Protein AF-A0A4R1GEE3-F1 (afdb_monomer_lite)

Sequence (247 aa):
MSRLLDFLAVLFSVIIAFSIGVIVAFYRPTTGITNAKHVVTEKNTDTKVPETTDSEENTIDVPENAPQEDKIDEEEKINETILSSFKRIKEGIAYYPALILKVRGVSSGTEIHLITFSTMEWPFIRTYISDDLVLEEPEKVFLCENGIVDVVYTVKGVWPPEIHREKLKGKGVLVVPDEKGNLNFKDFKGICSDNGFVFTRSGDLAGICFGSKFIGAEELYRTTPSNCQTVYPKEEGNDANLQGENR

Secondary structure (DSSP, 8-state):
-HHHHHHHHHHHHHHHHHHHHHHHHH-----------------------------------------SHHHHHHHHHHHHHHHHH-EEEEETTEEEEEEEEEEEEETTEEEEEEEES----GGGEEEESSSS-EEES-SEEEEETTS-EEEEEEE-SSPPPPPPB----S-EEEEEE-TT-PEEEEEE-SS-SSSEEEE-TTS-EEEEEETTEEEEHHHHHHHTTTTEEEEES--TTSSS-------

Radius of gyration: 29.35 Å; chains: 1; bounding box: 89×61×103 Å

Organism: NCBI:txid936138

Structure (mmCIF, N/CA/C/O backbone):
data_AF-A0A4R1GEE3-F1
#
_entry.id   AF-A0A4R1GEE3-F1
#
loop_
_atom_site.group_PDB
_atom_site.id
_atom_site.type_symbol
_atom_site.label_atom_id
_atom_site.label_alt_id
_atom_site.label_comp_id
_atom_site.label_asym_id
_atom_site.label_entity_id
_atom_site.label_seq_id
_atom_site.pdbx_PDB_ins_code
_atom_site.Cartn_x
_atom_site.Cartn_y
_atom_site.Cartn_z
_atom_site.occupancy
_atom_site.B_iso_or_equiv
_atom_site.auth_seq_id
_atom_site.auth_comp_id
_atom_site.auth_asym_id
_atom_site.auth_atom_id
_atom_site.pdbx_PDB_model_num
ATOM 1 N N . MET A 1 1 ? 57.298 18.016 -1.298 1.00 58.69 1 MET A N 1
ATOM 2 C CA . MET A 1 1 ? 56.023 17.280 -1.143 1.00 58.69 1 MET A CA 1
ATOM 3 C C . MET A 1 1 ? 55.289 17.558 0.178 1.00 58.69 1 MET A C 1
ATOM 5 O O . MET A 1 1 ? 54.119 17.229 0.230 1.00 58.69 1 MET A O 1
ATOM 9 N N . SER A 1 2 ? 55.887 18.196 1.203 1.00 69.81 2 SER A N 1
ATOM 10 C CA . SER A 1 2 ? 55.187 18.488 2.477 1.00 69.81 2 SER A CA 1
ATOM 11 C C . SER A 1 2 ? 54.261 19.712 2.430 1.00 69.81 2 SER A C 1
ATOM 13 O O . SER A 1 2 ? 53.118 19.631 2.852 1.00 69.81 2 SER A O 1
ATOM 15 N N . ARG A 1 3 ? 54.696 20.822 1.815 1.00 71.56 3 ARG A N 1
ATOM 16 C CA . ARG A 1 3 ? 53.947 22.097 1.848 1.00 71.56 3 ARG A CA 1
ATOM 17 C C . ARG A 1 3 ? 52.558 22.069 1.204 1.00 71.56 3 ARG A C 1
ATOM 19 O O . ARG A 1 3 ? 51.683 22.813 1.626 1.00 71.56 3 ARG A O 1
ATOM 26 N N . LEU A 1 4 ? 52.359 21.233 0.184 1.00 80.19 4 LEU A N 1
ATOM 27 C CA . LEU A 1 4 ? 51.049 21.069 -0.456 1.00 80.19 4 LEU A CA 1
ATOM 28 C C . LEU A 1 4 ? 50.077 20.328 0.473 1.00 80.19 4 LEU A C 1
ATOM 30 O O . LEU A 1 4 ? 48.896 20.650 0.530 1.00 80.19 4 LEU A O 1
ATOM 34 N N . LEU A 1 5 ? 50.598 19.351 1.215 1.00 77.62 5 LEU A N 1
ATOM 35 C CA . LEU A 1 5 ? 49.836 18.516 2.133 1.00 77.62 5 LEU A CA 1
ATOM 36 C C . LEU A 1 5 ? 49.441 19.310 3.385 1.00 77.62 5 LEU A C 1
ATOM 38 O O . LEU A 1 5 ? 48.290 19.244 3.804 1.00 77.62 5 LEU A O 1
ATOM 42 N N . ASP A 1 6 ? 50.347 20.153 3.887 1.00 78.31 6 ASP A N 1
ATOM 43 C CA . ASP A 1 6 ? 50.066 21.087 4.983 1.00 78.31 6 ASP A CA 1
ATOM 44 C C . ASP A 1 6 ? 49.005 22.126 4.583 1.00 78.31 6 ASP A C 1
ATOM 46 O O . ASP A 1 6 ? 48.079 22.405 5.342 1.00 78.31 6 ASP A O 1
ATOM 50 N N . PHE A 1 7 ? 49.088 22.663 3.360 1.00 84.94 7 PHE A N 1
ATOM 51 C CA . PHE A 1 7 ? 48.099 23.614 2.847 1.00 84.94 7 PHE A CA 1
ATOM 52 C C . PHE A 1 7 ? 46.711 22.979 2.691 1.00 84.94 7 PHE A C 1
ATOM 54 O O . PHE A 1 7 ? 45.711 23.568 3.101 1.00 84.94 7 PHE A O 1
ATOM 61 N N . LEU A 1 8 ? 46.643 21.758 2.149 1.00 83.56 8 LEU A N 1
ATOM 62 C CA . LEU A 1 8 ? 45.391 21.012 2.024 1.00 83.56 8 LEU A CA 1
ATOM 63 C C . LEU A 1 8 ? 44.797 20.676 3.397 1.00 83.56 8 LEU A C 1
ATOM 65 O O . LEU A 1 8 ? 43.598 20.853 3.590 1.00 83.56 8 LEU A O 1
ATOM 69 N N . ALA A 1 9 ? 45.616 20.262 4.367 1.00 83.50 9 ALA A N 1
ATOM 70 C CA . ALA A 1 9 ? 45.155 19.963 5.722 1.00 83.50 9 ALA A CA 1
ATOM 71 C C . ALA A 1 9 ? 44.529 21.189 6.408 1.00 83.50 9 ALA A C 1
ATOM 73 O O . ALA A 1 9 ? 43.474 21.079 7.034 1.00 83.50 9 ALA A O 1
ATOM 74 N N . VAL A 1 10 ? 45.131 22.372 6.241 1.00 86.62 10 VAL A N 1
ATOM 75 C CA . VAL A 1 10 ? 44.571 23.629 6.760 1.00 86.62 10 VAL A CA 1
ATOM 76 C C . VAL A 1 10 ? 43.264 23.979 6.047 1.00 86.62 10 VAL A C 1
ATOM 78 O O . VAL A 1 10 ? 42.286 24.320 6.710 1.00 86.62 10 VAL A O 1
ATOM 81 N N . LEU A 1 11 ? 43.210 23.839 4.719 1.00 85.88 11 LEU A N 1
ATOM 82 C CA . LEU A 1 11 ? 42.007 24.128 3.937 1.00 85.88 11 LEU A CA 1
ATOM 83 C C . LEU A 1 11 ? 40.828 23.235 4.362 1.00 85.88 11 LEU A C 1
ATOM 85 O O . LEU A 1 11 ? 39.739 23.738 4.635 1.00 85.88 11 LEU A O 1
ATOM 89 N N . PHE A 1 12 ? 41.050 21.922 4.482 1.00 85.12 12 PHE A N 1
ATOM 90 C CA . PHE A 1 12 ? 40.014 20.981 4.913 1.00 85.12 12 PHE A CA 1
ATOM 91 C C . PHE A 1 12 ? 39.577 21.224 6.360 1.00 85.12 12 PH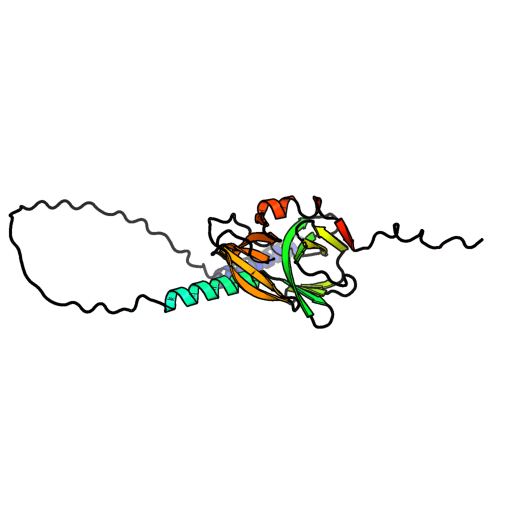E A C 1
ATOM 93 O O . PHE A 1 12 ? 38.383 21.162 6.641 1.00 85.12 12 PHE A O 1
ATOM 100 N N . SER A 1 13 ? 40.500 21.572 7.261 1.00 83.12 13 SER A N 1
ATOM 101 C CA . SER A 1 13 ? 40.168 21.913 8.651 1.00 83.12 13 SER A CA 1
ATOM 102 C C . SER A 1 13 ? 39.224 23.120 8.741 1.00 83.12 13 SER A C 1
ATOM 104 O O . SER A 1 13 ? 38.212 23.071 9.442 1.00 83.12 13 SER A O 1
ATOM 106 N N . VAL A 1 14 ? 39.489 24.175 7.962 1.00 87.06 14 VAL A N 1
ATOM 107 C CA . VAL A 1 14 ? 38.635 25.373 7.913 1.00 87.06 14 VAL A CA 1
ATOM 108 C C . VAL A 1 14 ? 37.256 25.051 7.334 1.00 87.06 14 VAL A C 1
ATOM 110 O O . VAL A 1 14 ? 36.246 25.483 7.889 1.00 87.06 14 VAL A O 1
ATOM 113 N N . ILE A 1 15 ? 37.193 24.256 6.261 1.00 86.31 15 ILE A N 1
ATOM 114 C CA . ILE A 1 15 ? 35.924 23.845 5.640 1.00 86.31 15 ILE A CA 1
ATOM 115 C C . ILE A 1 15 ? 35.083 23.018 6.619 1.00 86.31 15 ILE A C 1
ATOM 117 O O . ILE A 1 15 ? 33.882 23.258 6.747 1.00 86.31 15 ILE A O 1
ATOM 121 N N . ILE A 1 16 ? 35.697 22.079 7.344 1.00 85.00 16 ILE A N 1
ATOM 122 C CA . ILE A 1 16 ? 35.004 21.241 8.331 1.00 85.00 16 ILE A CA 1
ATOM 123 C C . ILE A 1 16 ? 34.480 22.098 9.489 1.00 85.00 16 ILE A C 1
ATOM 125 O O . ILE A 1 16 ? 33.307 21.983 9.843 1.00 85.00 16 ILE A O 1
ATOM 129 N N . ALA A 1 17 ? 35.300 22.999 10.039 1.00 83.75 17 ALA A N 1
ATOM 130 C CA . ALA A 1 17 ? 34.886 23.886 11.126 1.00 83.75 17 ALA A CA 1
ATOM 131 C C . ALA A 1 17 ? 33.724 24.805 10.712 1.00 83.75 17 ALA A C 1
ATOM 133 O O . ALA A 1 17 ? 32.760 24.964 11.462 1.00 83.75 17 ALA A O 1
ATOM 134 N N . PHE A 1 18 ? 33.776 25.357 9.496 1.00 83.38 18 PHE A N 1
ATOM 135 C CA . PHE A 1 18 ? 32.700 26.184 8.955 1.00 83.38 18 PHE A CA 1
ATOM 136 C C . PHE A 1 18 ? 31.416 25.373 8.735 1.00 83.38 18 PHE A C 1
ATOM 138 O O . PHE A 1 18 ? 30.334 25.818 9.110 1.00 83.38 18 PHE A O 1
ATOM 145 N N . SER A 1 19 ? 31.534 24.152 8.209 1.00 81.94 19 SER A N 1
ATOM 146 C CA . SER A 1 19 ? 30.393 23.258 7.973 1.00 81.94 19 SER A CA 1
ATOM 147 C C . SER A 1 19 ? 29.698 22.862 9.279 1.00 81.94 19 SER A C 1
ATOM 149 O O . SER A 1 19 ? 28.474 22.925 9.361 1.00 81.94 19 SER A O 1
ATOM 151 N N . ILE A 1 20 ? 30.460 22.525 10.327 1.00 82.31 20 ILE A N 1
ATOM 152 C CA . ILE A 1 20 ? 29.909 22.237 11.661 1.00 82.31 20 ILE A CA 1
ATOM 153 C C . ILE A 1 20 ? 29.237 23.485 12.243 1.00 82.31 20 ILE A C 1
ATOM 155 O O . ILE A 1 20 ? 28.144 23.381 12.792 1.00 82.31 20 ILE A O 1
ATOM 159 N N . GLY A 1 21 ? 29.843 24.667 12.087 1.00 77.69 21 GLY A N 1
ATOM 160 C CA . GLY A 1 21 ? 29.256 25.932 12.534 1.00 77.69 21 GLY A CA 1
ATOM 161 C C . GLY A 1 21 ? 27.908 26.231 11.873 1.00 77.69 21 GLY A C 1
ATOM 162 O O . GLY A 1 21 ? 26.964 26.611 12.562 1.00 77.69 21 GLY A O 1
ATOM 163 N N . VAL A 1 22 ? 27.787 25.993 10.562 1.00 80.25 22 VAL A N 1
ATOM 164 C CA . VAL A 1 22 ? 26.516 26.114 9.830 1.00 80.25 22 VAL A CA 1
ATOM 165 C C . VAL A 1 22 ? 25.506 25.086 10.338 1.00 80.25 22 VAL A C 1
ATOM 167 O O . VAL A 1 22 ? 24.383 25.459 10.663 1.00 80.25 22 VAL A O 1
ATOM 170 N N . ILE A 1 23 ? 25.894 23.816 10.487 1.00 79.69 23 ILE A N 1
ATOM 171 C CA . ILE A 1 23 ? 24.991 22.782 11.011 1.00 79.69 23 ILE A CA 1
ATOM 172 C C . ILE A 1 23 ? 24.476 23.186 12.392 1.00 79.69 23 ILE A C 1
ATOM 174 O O . ILE A 1 23 ? 23.271 23.201 12.577 1.00 79.69 23 ILE A O 1
ATOM 178 N N . VAL A 1 24 ? 25.340 23.592 13.326 1.00 76.56 24 VAL A N 1
ATOM 179 C CA . VAL A 1 24 ? 24.938 24.009 14.682 1.00 76.56 24 VAL A CA 1
ATOM 180 C C . VAL A 1 24 ? 24.059 25.264 14.665 1.00 76.56 24 VAL A C 1
ATOM 182 O O . VAL A 1 24 ? 23.086 25.322 15.409 1.00 76.56 24 VAL A O 1
ATOM 185 N N . ALA A 1 25 ? 24.349 26.249 13.810 1.00 73.06 25 ALA A N 1
ATOM 186 C CA . ALA A 1 25 ? 23.554 27.475 13.712 1.00 73.06 25 ALA A CA 1
ATOM 187 C C . ALA A 1 25 ? 22.139 27.233 13.155 1.00 73.06 25 ALA A C 1
ATOM 189 O O . ALA A 1 25 ? 21.198 27.926 13.543 1.00 73.06 25 ALA A O 1
ATOM 190 N N . PHE A 1 26 ? 21.979 26.250 12.265 1.00 65.94 26 PHE A N 1
ATOM 191 C CA . PHE A 1 26 ? 20.685 25.870 11.690 1.00 65.94 26 PHE A CA 1
ATOM 192 C C . PHE A 1 26 ? 20.048 24.649 12.369 1.00 65.94 26 PHE A C 1
ATOM 194 O O . PHE A 1 26 ? 18.906 24.303 12.061 1.00 65.94 26 PHE A O 1
ATOM 201 N N . TYR A 1 27 ? 20.732 24.028 13.334 1.00 67.56 27 TYR A N 1
ATOM 202 C CA . TYR A 1 27 ? 20.173 22.968 14.160 1.00 67.56 27 TYR A CA 1
ATOM 203 C C . TYR A 1 27 ? 19.223 23.595 15.177 1.00 67.56 27 TYR A C 1
ATOM 205 O O . TYR A 1 27 ? 19.625 24.034 16.253 1.00 67.56 27 TYR A O 1
ATOM 213 N N . ARG A 1 28 ? 17.934 23.654 14.840 1.00 53.78 28 ARG A N 1
ATOM 214 C CA . ARG A 1 28 ? 16.891 23.908 15.835 1.00 53.78 28 ARG A CA 1
ATOM 215 C C . ARG A 1 28 ? 16.726 22.635 16.665 1.00 53.78 28 ARG A C 1
ATOM 217 O O . ARG A 1 28 ? 16.270 21.636 16.110 1.00 53.78 28 ARG A O 1
ATOM 224 N N . PRO A 1 29 ? 17.064 22.624 17.967 1.00 49.62 29 PRO A N 1
ATOM 225 C CA . PRO A 1 29 ? 16.682 21.510 18.809 1.00 49.62 29 PRO A CA 1
ATOM 226 C C . PRO A 1 29 ? 15.160 21.544 18.929 1.00 49.62 29 PRO A C 1
ATOM 228 O O . PRO A 1 29 ? 14.590 22.480 19.489 1.00 49.62 29 PRO A O 1
ATOM 231 N N . THR A 1 30 ? 14.491 20.536 18.377 1.00 43.97 30 THR A N 1
ATOM 232 C CA . THR A 1 30 ? 13.099 20.247 18.709 1.00 43.97 30 THR A CA 1
ATOM 233 C C . THR A 1 30 ? 13.056 20.040 20.218 1.00 43.97 30 THR A C 1
ATOM 235 O O . THR A 1 30 ? 13.590 19.059 20.733 1.00 43.97 30 THR A O 1
ATOM 238 N N . THR A 1 31 ? 12.518 21.015 20.946 1.00 45.53 31 THR A N 1
ATOM 239 C CA . THR A 1 31 ? 12.294 20.941 22.387 1.00 45.53 31 THR A CA 1
ATOM 240 C C . THR A 1 31 ? 11.380 19.757 22.667 1.00 45.53 31 THR A C 1
ATOM 242 O O . THR A 1 31 ? 10.162 19.846 22.526 1.00 45.53 31 THR A O 1
ATOM 245 N N . GLY A 1 32 ? 11.989 18.626 23.015 1.00 38.41 32 GLY A N 1
ATOM 246 C CA . GLY A 1 32 ? 11.299 17.475 23.560 1.00 38.41 32 GLY A CA 1
ATOM 247 C C . GLY A 1 32 ? 10.697 17.856 24.905 1.00 38.41 32 GLY A C 1
ATOM 248 O O . GLY A 1 32 ? 11.389 18.346 25.795 1.00 38.41 32 GLY A O 1
ATOM 249 N N . ILE A 1 33 ? 9.393 17.633 25.010 1.00 37.69 33 ILE A N 1
ATOM 250 C CA . ILE A 1 33 ? 8.594 17.685 26.227 1.00 37.69 33 ILE A CA 1
ATOM 251 C C . ILE A 1 33 ? 9.298 16.842 27.298 1.00 37.69 33 ILE A C 1
ATOM 253 O O . ILE A 1 33 ? 9.337 15.613 27.224 1.00 37.69 33 ILE A O 1
ATOM 257 N N . THR A 1 34 ? 9.887 17.497 28.294 1.00 38.09 34 THR A N 1
ATOM 258 C CA . THR A 1 34 ? 10.362 16.841 29.507 1.00 38.09 34 THR A CA 1
ATOM 259 C C . THR A 1 34 ? 9.168 16.631 30.431 1.00 38.09 34 THR A C 1
ATOM 261 O O . THR A 1 34 ? 8.613 17.572 30.993 1.00 38.09 34 THR A O 1
ATOM 264 N N . ASN A 1 35 ? 8.767 15.369 30.599 1.00 36.78 35 ASN A N 1
ATOM 265 C CA . ASN A 1 35 ? 7.873 14.948 31.673 1.00 36.78 35 ASN A CA 1
ATOM 266 C C . ASN A 1 35 ? 8.533 15.264 33.024 1.00 36.78 35 ASN A C 1
ATOM 268 O O . ASN A 1 35 ? 9.342 14.487 33.536 1.00 36.78 35 ASN A O 1
ATOM 272 N N . ALA A 1 36 ? 8.198 16.417 33.602 1.00 34.50 36 ALA A N 1
ATOM 273 C CA . ALA A 1 36 ? 8.557 16.758 34.966 1.00 34.50 36 ALA A CA 1
ATOM 274 C C . ALA A 1 36 ? 7.698 15.931 35.931 1.00 34.50 36 ALA A C 1
ATOM 276 O O . ALA A 1 36 ? 6.548 16.241 36.233 1.00 34.50 36 ALA A O 1
ATOM 277 N N . LYS A 1 37 ? 8.296 14.850 36.424 1.00 39.28 37 LYS A N 1
ATOM 278 C CA . LYS A 1 37 ? 7.856 14.106 37.598 1.00 39.28 37 LYS A CA 1
ATOM 279 C C . LYS A 1 37 ? 8.095 14.982 38.840 1.00 39.28 37 LYS A C 1
ATOM 281 O O . LYS A 1 37 ? 9.206 15.020 39.353 1.00 39.28 37 LYS A O 1
ATOM 286 N N . HIS A 1 38 ? 7.061 15.666 39.323 1.00 32.53 38 HIS A N 1
ATOM 287 C CA . HIS A 1 38 ? 6.996 16.229 40.680 1.00 32.53 38 HIS A CA 1
ATOM 288 C C . HIS A 1 38 ? 5.783 15.592 41.371 1.00 32.53 38 HIS A C 1
ATOM 290 O O . HIS A 1 38 ? 4.645 15.853 41.010 1.00 32.53 38 HIS A O 1
ATOM 296 N N . VAL A 1 39 ? 5.983 14.513 42.134 1.00 32.34 39 VAL A N 1
ATOM 297 C CA . VAL A 1 39 ? 6.146 14.540 43.602 1.00 32.34 39 VAL A CA 1
ATOM 298 C C . VAL A 1 39 ? 4.994 15.307 44.256 1.00 32.34 39 VAL A C 1
ATOM 300 O O . VAL A 1 39 ? 5.104 16.494 44.545 1.00 32.34 39 VAL A O 1
ATOM 303 N N . VAL A 1 40 ? 3.886 14.598 44.487 1.00 31.25 40 VAL A N 1
ATOM 304 C CA . VAL A 1 40 ? 2.835 15.035 45.410 1.00 31.25 40 VAL A CA 1
ATOM 305 C C . VAL A 1 40 ? 3.400 14.887 46.818 1.00 31.25 40 VAL A C 1
ATOM 307 O O . VAL A 1 40 ? 3.605 13.782 47.313 1.00 31.25 40 VAL A O 1
ATOM 310 N N . THR A 1 41 ? 3.727 16.021 47.425 1.00 29.28 41 THR A N 1
ATOM 311 C CA . THR A 1 41 ? 4.075 16.135 48.838 1.00 29.28 41 THR A CA 1
ATOM 312 C C . THR A 1 41 ? 2.826 15.876 49.680 1.00 29.28 41 THR A C 1
ATOM 314 O O . THR A 1 41 ? 1.861 16.635 49.600 1.00 29.28 41 THR A O 1
ATOM 317 N N . GLU A 1 42 ? 2.861 14.830 50.508 1.00 35.44 42 GLU A N 1
ATOM 318 C CA . GLU A 1 42 ? 1.985 14.700 51.673 1.00 35.44 42 GLU A CA 1
ATOM 319 C C . GLU A 1 42 ? 2.109 15.958 52.540 1.00 35.44 42 GLU A C 1
ATOM 321 O O . GLU A 1 42 ? 3.186 16.286 53.044 1.00 35.44 42 GLU A O 1
ATOM 326 N N . LYS A 1 43 ? 0.993 16.655 52.753 1.00 29.66 43 LYS A N 1
ATOM 327 C CA . LYS A 1 43 ? 0.833 17.538 53.905 1.00 29.66 43 LYS A CA 1
ATOM 328 C C . LYS A 1 43 ? -0.307 17.016 54.761 1.00 29.66 43 LYS A C 1
ATOM 330 O O . LYS A 1 43 ? -1.476 17.243 54.472 1.00 29.66 43 LYS A O 1
ATOM 335 N N . ASN A 1 44 ? 0.093 16.353 55.842 1.00 31.14 44 ASN A N 1
ATOM 336 C CA . ASN A 1 44 ? -0.673 16.274 57.074 1.00 31.14 44 ASN A CA 1
ATOM 337 C C . ASN A 1 44 ? -1.096 17.679 57.508 1.00 31.14 44 ASN A C 1
ATOM 339 O O . ASN A 1 44 ? -0.256 18.567 57.673 1.00 31.14 44 ASN A O 1
ATOM 343 N N . THR A 1 45 ? -2.382 17.859 57.776 1.00 32.12 45 THR A N 1
ATOM 344 C CA . THR A 1 45 ? -2.848 18.799 58.795 1.00 32.12 45 THR A CA 1
ATOM 345 C C . THR A 1 45 ? -4.121 18.220 59.406 1.00 32.12 45 THR A C 1
ATOM 347 O O . THR A 1 45 ? -5.177 18.225 58.784 1.00 32.12 45 THR A O 1
ATOM 350 N N . ASP A 1 46 ? -3.990 17.688 60.621 1.00 30.58 46 ASP A N 1
ATOM 351 C CA . ASP A 1 46 ? -5.106 17.441 61.532 1.00 30.58 46 ASP A CA 1
ATOM 352 C C . ASP A 1 46 ? -5.802 18.762 61.866 1.00 30.58 46 ASP A C 1
ATOM 354 O O . ASP A 1 46 ? -5.113 19.718 62.220 1.00 30.58 46 ASP A O 1
ATOM 358 N N . THR A 1 47 ? -7.142 18.800 61.848 1.00 29.53 47 THR A N 1
ATOM 359 C CA . THR A 1 47 ? -7.985 19.506 62.841 1.00 29.53 47 THR A CA 1
ATOM 360 C C . THR A 1 47 ? -9.463 19.082 62.704 1.00 29.53 47 THR A C 1
ATOM 362 O O . THR A 1 47 ? -10.144 19.468 61.765 1.00 29.53 47 THR A O 1
ATOM 365 N N . LYS A 1 48 ? -9.924 18.304 63.698 1.00 29.81 48 LYS A N 1
ATOM 366 C CA . LYS A 1 48 ? -11.219 18.332 64.429 1.00 29.81 48 LYS A CA 1
ATOM 367 C C . LYS A 1 48 ? -12.576 18.499 63.689 1.00 29.81 48 LYS A C 1
ATOM 369 O O . LYS A 1 48 ? -12.890 19.545 63.140 1.00 29.81 48 LYS A O 1
ATOM 374 N N . VAL A 1 49 ? -13.428 17.484 63.892 1.00 33.56 49 VAL A N 1
ATOM 375 C CA . VAL A 1 49 ? -14.902 17.381 63.692 1.00 33.56 49 VAL A CA 1
ATOM 376 C C . VAL A 1 49 ? -15.655 18.316 64.683 1.00 33.56 49 VAL A C 1
ATOM 378 O O . VAL A 1 49 ? -15.095 18.568 65.758 1.00 33.56 49 VAL A O 1
ATOM 381 N N . PRO A 1 50 ? -16.862 18.864 64.375 1.00 36.38 50 PRO A N 1
ATOM 382 C CA . PRO A 1 50 ? -18.139 18.156 64.616 1.00 36.38 50 PRO A CA 1
ATOM 383 C C . PRO A 1 50 ? -19.273 18.373 63.572 1.00 36.38 50 PRO A C 1
ATOM 385 O O . PRO A 1 50 ? -19.560 19.487 63.159 1.00 36.38 50 PRO A O 1
ATOM 388 N N . GLU A 1 51 ? -19.907 17.261 63.188 1.00 29.58 51 GLU A N 1
ATOM 389 C CA . GLU A 1 51 ? -21.359 16.967 63.145 1.00 29.58 51 GLU A CA 1
ATOM 390 C C . GLU A 1 51 ? -22.451 18.030 62.791 1.00 29.58 51 GLU A C 1
ATOM 392 O O . GLU A 1 51 ? -22.671 18.998 63.514 1.00 29.58 51 GLU A O 1
ATOM 397 N N . THR A 1 52 ? -23.316 17.614 61.838 1.00 27.14 52 THR A N 1
ATOM 398 C CA . THR A 1 52 ? -24.809 17.715 61.751 1.00 27.14 52 THR A CA 1
ATOM 399 C C . THR A 1 52 ? -25.540 18.785 60.900 1.00 27.14 52 THR A C 1
ATOM 401 O O . THR A 1 52 ? -25.492 19.977 61.185 1.00 27.14 52 THR A O 1
ATOM 404 N N . THR A 1 53 ? -26.450 18.254 60.056 1.00 26.73 53 THR A N 1
ATOM 405 C CA . THR A 1 53 ? -27.842 18.679 59.714 1.00 26.73 53 THR A CA 1
ATOM 406 C C . THR A 1 53 ? -28.143 19.341 58.358 1.00 26.73 53 THR A C 1
ATOM 408 O O . THR A 1 53 ? -27.383 20.144 57.834 1.00 26.73 53 THR A O 1
ATOM 411 N N . ASP A 1 54 ? -29.303 18.916 57.846 1.00 30.22 54 ASP A N 1
ATOM 412 C CA . ASP A 1 54 ? -29.964 19.048 56.546 1.00 30.22 54 ASP A CA 1
ATOM 413 C C . ASP A 1 54 ? -30.299 20.453 56.006 1.00 30.22 54 ASP A C 1
ATOM 415 O O . ASP A 1 54 ? -30.461 21.412 56.753 1.00 30.22 54 ASP A O 1
ATOM 419 N N . SER A 1 55 ? -30.641 20.427 54.706 1.00 30.48 55 SER A N 1
ATOM 420 C CA . SER A 1 55 ? -31.515 21.334 53.934 1.00 30.48 55 SER A CA 1
ATOM 421 C C . SER A 1 55 ? -30.917 22.657 53.450 1.00 30.48 55 SER A C 1
ATOM 423 O O . SER A 1 55 ? -30.715 23.569 54.237 1.00 30.48 55 SER A O 1
ATOM 425 N N . GLU A 1 56 ? -30.752 22.803 52.129 1.00 31.09 56 GLU A N 1
ATOM 426 C CA . GLU A 1 56 ? -31.575 23.739 51.342 1.00 31.09 56 GLU A CA 1
ATOM 427 C C . GLU A 1 56 ? -31.318 23.650 49.826 1.00 31.09 56 GLU A C 1
ATOM 429 O O . GLU A 1 56 ? -30.226 23.385 49.328 1.00 31.09 56 GLU A O 1
ATOM 434 N N . GLU A 1 57 ? -32.422 23.850 49.126 1.00 32.56 57 GLU A N 1
ATOM 435 C CA . GLU A 1 57 ? -32.701 23.910 47.700 1.00 32.56 57 GLU A CA 1
ATOM 436 C C . GLU A 1 57 ? -32.186 25.222 47.074 1.00 32.56 57 GLU A C 1
ATOM 438 O O . GLU A 1 57 ? -32.492 26.294 47.592 1.00 32.56 57 GLU A O 1
ATOM 443 N N . ASN A 1 58 ? -31.435 25.159 45.961 1.00 27.59 58 ASN A N 1
ATOM 444 C CA . ASN A 1 58 ? -31.705 25.913 44.717 1.00 27.59 58 ASN A CA 1
ATOM 445 C C . ASN A 1 58 ? -30.549 25.874 43.691 1.00 27.59 58 ASN A C 1
ATOM 447 O O . ASN A 1 58 ? -29.416 26.253 43.967 1.00 27.59 58 ASN A O 1
ATOM 451 N N . THR A 1 59 ? -30.933 25.460 42.480 1.00 33.50 59 THR A N 1
ATOM 452 C CA . THR A 1 59 ? -30.519 25.941 41.147 1.00 33.50 59 THR A CA 1
ATOM 453 C C . THR A 1 59 ? -29.029 26.085 40.818 1.00 33.50 59 THR A C 1
ATOM 455 O O . THR A 1 59 ? -28.391 27.079 41.151 1.00 33.50 59 THR A O 1
ATOM 458 N N . ILE A 1 60 ? -28.524 25.172 39.981 1.00 31.72 60 ILE A N 1
ATOM 459 C CA . ILE A 1 60 ? -27.452 25.478 39.024 1.00 31.72 60 ILE A CA 1
ATOM 460 C C . ILE A 1 60 ? -27.879 24.922 37.664 1.00 31.72 60 ILE A C 1
ATOM 462 O O . ILE A 1 60 ? -27.960 23.707 37.477 1.00 31.72 60 ILE A O 1
ATOM 466 N N . ASP A 1 61 ? -28.180 25.836 36.742 1.00 36.81 61 ASP A N 1
ATOM 467 C CA . ASP A 1 61 ? -28.282 25.576 35.310 1.00 36.81 61 ASP A CA 1
ATOM 468 C C . ASP A 1 61 ? -27.030 24.829 34.841 1.00 36.81 61 ASP A C 1
ATOM 470 O O . ASP A 1 61 ? -25.907 25.303 35.016 1.00 36.81 61 ASP A O 1
ATOM 474 N N . VAL A 1 62 ? -27.217 23.652 34.249 1.00 41.72 62 VAL A N 1
ATOM 475 C CA . VAL A 1 62 ? -26.145 22.934 33.558 1.00 41.72 62 VAL A CA 1
ATOM 476 C C . VAL A 1 62 ? -25.952 23.625 32.208 1.00 41.72 62 VAL A C 1
ATOM 478 O O . VAL A 1 62 ? -26.859 23.546 31.376 1.00 41.72 62 VAL A O 1
ATOM 481 N N . PRO A 1 63 ? -24.810 24.279 31.923 1.00 41.69 63 PRO A N 1
ATOM 482 C CA . PRO A 1 63 ? -24.485 24.595 30.550 1.00 41.69 63 PRO A CA 1
ATOM 483 C C . PRO A 1 63 ? -24.094 23.278 29.878 1.00 41.69 63 PRO A C 1
ATOM 485 O O . PRO A 1 63 ? -23.013 22.727 30.091 1.00 41.69 63 PRO A O 1
ATOM 488 N N . GLU A 1 64 ? -25.016 22.762 29.077 1.00 52.22 64 GLU A N 1
ATOM 489 C CA . GLU A 1 64 ? -24.743 21.810 28.013 1.00 52.22 64 GLU A CA 1
ATOM 490 C C . GLU A 1 64 ? -23.806 22.487 27.007 1.00 52.22 64 GLU A C 1
ATOM 492 O O . GLU A 1 64 ? -24.252 23.229 26.142 1.00 52.22 64 GLU A O 1
ATOM 497 N N . ASN A 1 65 ? -22.497 22.319 27.191 1.00 53.66 65 ASN A N 1
ATOM 498 C CA . ASN A 1 65 ? -21.478 22.465 26.151 1.00 53.66 65 ASN A CA 1
ATOM 499 C C . ASN A 1 65 ? -20.160 21.874 26.667 1.00 53.66 65 ASN A C 1
ATOM 501 O O . ASN A 1 65 ? -19.291 22.566 27.195 1.00 53.66 65 ASN A O 1
ATOM 505 N N . ALA A 1 66 ? -20.031 20.555 26.534 1.00 51.03 66 ALA A N 1
ATOM 506 C CA . ALA A 1 66 ? -18.732 19.892 26.557 1.00 51.03 66 ALA A CA 1
ATOM 507 C C . ALA A 1 66 ? -18.039 20.102 25.190 1.00 51.03 66 ALA A C 1
ATOM 509 O O . ALA A 1 66 ? -18.730 20.162 24.171 1.00 51.03 66 ALA A O 1
ATOM 510 N N . PRO A 1 67 ? -16.699 20.201 25.145 1.00 49.94 67 PRO A N 1
ATOM 511 C CA . PRO A 1 67 ? -15.956 20.714 23.995 1.00 49.94 67 PRO A CA 1
ATOM 512 C C . PRO A 1 67 ? -16.083 19.776 22.787 1.00 49.94 67 PRO A C 1
ATOM 514 O O . PRO A 1 67 ? -15.620 18.634 22.810 1.00 49.94 67 PRO A O 1
ATOM 517 N N . GLN A 1 68 ? -16.758 20.250 21.739 1.00 54.56 68 GLN A N 1
ATOM 518 C CA . GLN A 1 68 ? -16.841 19.577 20.439 1.00 54.56 68 GLN A CA 1
ATOM 519 C C . GLN A 1 68 ? -15.675 19.951 19.513 1.00 54.56 68 GLN A C 1
ATOM 521 O O . GLN A 1 68 ? -15.349 19.150 18.643 1.00 54.56 68 GLN A O 1
ATOM 526 N N . GLU A 1 69 ? -15.026 21.102 19.722 1.00 59.66 69 GLU A N 1
ATOM 527 C CA . GLU A 1 69 ? -13.910 21.571 18.882 1.00 59.66 69 GLU A CA 1
ATOM 528 C C . GLU A 1 69 ? -12.690 20.638 18.966 1.00 59.66 69 GLU A C 1
ATOM 530 O O . GLU A 1 69 ? -12.213 20.175 17.935 1.00 59.66 69 GLU A O 1
ATOM 535 N N . ASP A 1 70 ? -12.274 20.227 20.171 1.00 62.44 70 ASP A N 1
ATOM 536 C CA . ASP A 1 70 ? -11.065 19.401 20.352 1.00 62.44 70 ASP A CA 1
ATOM 537 C C . ASP A 1 70 ? -11.140 18.021 19.665 1.00 62.44 70 ASP A C 1
ATOM 539 O O . ASP A 1 70 ? -10.122 17.448 19.282 1.00 62.44 70 ASP A O 1
ATOM 543 N N . LYS A 1 71 ? -12.344 17.454 19.501 1.00 63.47 71 LYS A N 1
ATOM 544 C CA . LYS A 1 71 ? -12.520 16.126 18.882 1.00 63.47 71 LYS A CA 1
ATOM 545 C C . LYS A 1 71 ? -12.432 16.160 17.360 1.00 63.47 71 LYS A C 1
ATOM 547 O O . LYS A 1 71 ? -12.032 15.161 16.767 1.00 63.47 71 LYS A O 1
ATOM 552 N N . ILE A 1 72 ? -12.844 17.270 16.751 1.00 71.00 72 ILE A N 1
ATOM 553 C CA . ILE A 1 72 ? -12.832 17.440 15.294 1.00 71.00 72 ILE A CA 1
ATOM 554 C C . ILE A 1 72 ? -11.379 17.573 14.820 1.00 71.00 72 ILE A C 1
ATOM 556 O O . ILE A 1 72 ? -10.976 16.862 13.900 1.00 71.00 72 ILE A O 1
ATOM 560 N N . ASP A 1 73 ? -10.573 18.361 15.534 1.00 81.94 73 ASP A N 1
ATOM 561 C CA . ASP A 1 73 ? -9.153 18.569 15.229 1.00 81.94 73 ASP A CA 1
ATOM 562 C C . ASP A 1 73 ? -8.323 17.275 15.337 1.00 81.94 73 ASP A C 1
ATOM 564 O O . ASP A 1 73 ? -7.413 17.031 14.539 1.00 81.94 73 ASP A O 1
ATOM 568 N N . GLU A 1 74 ? -8.628 16.407 16.308 1.00 84.12 74 GLU A N 1
ATOM 569 C CA . GLU A 1 74 ? -7.937 15.121 16.453 1.00 84.12 74 GLU A CA 1
ATOM 570 C C . GLU A 1 74 ? -8.268 14.141 15.319 1.00 84.12 74 GLU A C 1
ATOM 572 O O . GLU A 1 74 ? -7.372 13.461 14.814 1.00 84.12 74 GLU A O 1
ATOM 577 N N . GLU A 1 75 ? -9.534 14.054 14.903 1.00 87.00 75 GLU A N 1
ATOM 578 C CA . GLU A 1 75 ? -9.954 13.152 13.826 1.00 87.00 75 GLU A CA 1
ATOM 579 C C . GLU A 1 75 ? -9.384 13.582 12.470 1.00 87.00 75 GLU A C 1
ATOM 581 O O . GLU A 1 75 ? -8.864 12.744 11.728 1.00 87.00 75 GLU A O 1
ATOM 586 N N . GLU A 1 76 ? -9.409 14.883 12.174 1.00 90.00 76 GLU A N 1
ATOM 587 C CA . GLU A 1 76 ? -8.821 15.438 10.955 1.00 90.00 76 GLU A CA 1
ATOM 588 C C . GLU A 1 76 ? -7.318 15.152 10.890 1.00 90.00 76 GLU A C 1
ATOM 590 O O . GLU A 1 76 ? -6.833 14.593 9.905 1.00 90.00 76 GLU A O 1
ATOM 595 N N . LYS A 1 77 ? -6.592 15.386 11.987 1.00 91.88 77 LYS A N 1
ATOM 596 C CA . LYS A 1 77 ? -5.153 15.115 12.071 1.00 91.88 77 LYS A CA 1
ATOM 597 C C . LYS A 1 77 ? -4.802 13.637 11.877 1.00 91.88 77 LYS A C 1
ATOM 599 O O . LYS A 1 77 ? -3.789 13.309 11.248 1.00 91.88 77 LYS A O 1
ATOM 604 N N . ILE A 1 78 ? -5.612 12.726 12.419 1.00 92.69 78 ILE A N 1
ATOM 605 C CA . ILE A 1 78 ? -5.431 11.282 12.212 1.00 92.69 78 ILE A CA 1
ATOM 606 C C . ILE A 1 78 ? -5.659 10.936 10.740 1.00 92.69 78 ILE A C 1
ATOM 608 O O . ILE A 1 78 ? -4.844 10.227 10.148 1.00 92.69 78 ILE A O 1
ATOM 612 N N . ASN A 1 79 ? -6.725 11.461 10.135 1.00 94.75 79 ASN A N 1
ATOM 613 C CA . ASN A 1 79 ? -7.036 11.218 8.731 1.00 94.75 79 ASN A CA 1
ATOM 614 C C . ASN A 1 79 ? -5.930 11.753 7.813 1.00 94.75 79 ASN A C 1
ATOM 616 O O . ASN A 1 79 ? -5.496 11.028 6.923 1.00 94.75 79 ASN A O 1
ATOM 620 N N . GLU A 1 80 ? -5.394 12.949 8.063 1.00 94.75 80 GLU A N 1
ATOM 621 C CA . GLU A 1 80 ? -4.241 13.499 7.337 1.00 94.75 80 GLU A CA 1
ATOM 622 C C . GLU A 1 80 ? -2.994 12.615 7.461 1.00 94.75 80 GLU A C 1
ATOM 624 O O . GLU A 1 80 ? -2.321 12.323 6.467 1.00 94.75 80 GLU A O 1
ATOM 629 N N . THR A 1 81 ? -2.707 12.136 8.674 1.00 95.31 81 THR A N 1
ATOM 630 C CA . THR A 1 81 ? -1.580 11.226 8.929 1.00 95.31 81 THR A CA 1
ATOM 631 C C . THR A 1 81 ? -1.730 9.945 8.107 1.00 95.31 81 THR A C 1
ATOM 633 O O . THR A 1 81 ? -0.802 9.527 7.409 1.00 95.31 81 THR A O 1
ATOM 636 N N . ILE A 1 82 ? -2.923 9.351 8.116 1.00 96.94 82 ILE A N 1
ATOM 637 C CA . ILE A 1 82 ? -3.228 8.148 7.342 1.00 96.94 82 ILE A CA 1
ATOM 638 C C . ILE A 1 82 ? -3.136 8.428 5.835 1.00 96.94 82 ILE A C 1
ATOM 640 O O . ILE A 1 82 ? -2.489 7.667 5.115 1.00 96.94 82 ILE A O 1
ATOM 644 N N . LEU A 1 83 ? -3.715 9.532 5.351 1.00 95.75 83 LEU A N 1
ATOM 645 C CA . LEU A 1 83 ? -3.660 9.946 3.945 1.00 95.75 83 LEU A CA 1
ATOM 646 C C . LEU A 1 83 ? -2.218 10.065 3.447 1.00 95.75 83 LEU A C 1
ATOM 648 O O . LEU A 1 83 ? -1.900 9.565 2.370 1.00 95.75 83 LEU A O 1
ATOM 652 N N . SER A 1 84 ? -1.330 10.656 4.249 1.00 94.38 84 SER A N 1
ATOM 653 C CA . SER A 1 84 ? 0.083 10.844 3.891 1.00 94.38 84 SER A CA 1
ATOM 654 C C . SER A 1 84 ? 0.861 9.531 3.702 1.00 94.38 84 SER A C 1
ATOM 656 O O . SER A 1 84 ? 1.894 9.496 3.022 1.00 94.38 84 SER A O 1
ATOM 658 N N . SER A 1 85 ? 0.349 8.431 4.265 1.00 96.06 85 SER A N 1
ATOM 659 C CA . SER A 1 85 ? 0.950 7.102 4.141 1.00 96.06 85 SER A CA 1
ATOM 660 C C . SER A 1 85 ? 0.695 6.467 2.771 1.00 96.06 85 SER A C 1
ATOM 662 O O . SER A 1 85 ? 1.488 5.633 2.324 1.00 96.06 85 SER A O 1
ATOM 664 N N . PHE A 1 86 ? -0.375 6.869 2.080 1.00 97.00 86 PHE A N 1
ATOM 665 C CA . PHE A 1 86 ? -0.743 6.313 0.784 1.00 97.00 86 PHE A CA 1
ATOM 666 C C . PHE A 1 86 ? 0.113 6.871 -0.353 1.00 97.00 86 PHE A C 1
ATOM 668 O O . PHE A 1 86 ? 0.334 8.072 -0.503 1.00 97.00 86 PHE A O 1
ATOM 675 N N . LYS A 1 87 ? 0.582 5.954 -1.194 1.00 96.81 87 LYS A N 1
ATOM 676 C CA . LYS A 1 87 ? 1.222 6.205 -2.484 1.00 96.81 87 LYS A CA 1
ATOM 677 C C . LYS A 1 87 ? 0.191 6.049 -3.589 1.00 96.81 87 LYS A C 1
ATOM 679 O O . LYS A 1 87 ? -0.859 5.442 -3.384 1.00 96.81 87 LYS A O 1
ATOM 684 N N . ARG A 1 88 ? 0.478 6.621 -4.756 1.00 96.06 88 ARG A N 1
ATOM 685 C CA . ARG A 1 88 ? -0.473 6.654 -5.873 1.00 96.06 88 ARG A CA 1
ATOM 686 C C . ARG A 1 88 ? 0.040 5.808 -7.022 1.00 96.06 88 ARG A C 1
ATOM 688 O O . ARG A 1 88 ? 1.137 6.053 -7.512 1.00 96.06 88 ARG A O 1
ATOM 695 N N . ILE A 1 89 ? -0.767 4.866 -7.484 1.00 96.88 89 ILE A N 1
ATOM 696 C CA . ILE A 1 89 ? -0.531 4.111 -8.711 1.00 96.88 89 ILE A CA 1
ATOM 697 C C . ILE A 1 89 ? -1.465 4.671 -9.776 1.00 96.88 89 ILE A C 1
ATOM 699 O O . ILE A 1 89 ? -2.680 4.638 -9.624 1.00 96.88 89 ILE A O 1
ATOM 703 N N . LYS A 1 90 ? -0.905 5.240 -10.834 1.00 95.94 90 LYS A N 1
ATOM 704 C CA . LYS A 1 90 ? -1.658 5.813 -11.944 1.00 95.94 90 LYS A CA 1
ATOM 705 C C . LYS A 1 90 ? -1.853 4.780 -13.043 1.00 95.94 90 LYS A C 1
ATOM 707 O O . LYS A 1 90 ? -0.875 4.190 -13.489 1.00 95.94 90 LYS A O 1
ATOM 712 N N . GLU A 1 91 ? -3.075 4.684 -13.547 1.00 93.88 91 GLU A N 1
ATOM 713 C CA . GLU A 1 91 ? -3.463 3.908 -14.727 1.00 93.88 91 GLU A CA 1
ATOM 714 C C . GLU A 1 91 ? -4.359 4.795 -15.602 1.00 93.88 91 GLU A C 1
ATOM 716 O O . GLU A 1 91 ? -5.444 5.214 -15.191 1.00 93.88 91 GLU A O 1
ATOM 721 N N . GLY A 1 92 ? -3.890 5.169 -16.795 1.00 90.44 92 GLY A N 1
ATOM 722 C CA . GLY A 1 92 ? -4.607 6.132 -17.636 1.00 90.44 92 GLY A CA 1
ATOM 723 C C . GLY A 1 92 ? -4.870 7.463 -16.909 1.00 90.44 92 GLY A C 1
ATOM 724 O O . GLY A 1 92 ? -3.937 8.230 -16.650 1.00 90.44 92 GLY A O 1
ATOM 725 N N . ILE A 1 93 ? -6.142 7.748 -16.602 1.00 88.75 93 ILE A N 1
ATOM 726 C CA . ILE A 1 93 ? -6.582 8.943 -15.850 1.00 88.75 93 ILE A CA 1
ATOM 727 C C . ILE A 1 93 ? -6.885 8.669 -14.368 1.00 88.75 93 ILE A C 1
ATOM 729 O O . ILE A 1 93 ? -7.092 9.622 -13.617 1.00 88.75 93 ILE A O 1
ATOM 733 N N . ALA A 1 94 ? -6.933 7.401 -13.955 1.00 92.00 94 ALA A N 1
ATOM 734 C CA . ALA A 1 94 ? -7.261 6.991 -12.596 1.00 92.00 94 ALA A CA 1
ATOM 735 C C . ALA A 1 94 ? -6.007 6.930 -11.713 1.00 92.00 94 ALA A C 1
ATOM 737 O O . ALA A 1 94 ? -4.893 6.713 -12.200 1.00 92.00 94 ALA A O 1
ATOM 738 N N . TYR A 1 95 ? -6.198 7.121 -10.407 1.00 94.62 95 TYR A N 1
ATOM 739 C CA . TYR A 1 95 ? -5.158 6.963 -9.394 1.00 94.62 95 TYR A CA 1
ATOM 740 C C . TYR A 1 95 ? -5.665 6.034 -8.312 1.00 94.62 95 TYR A C 1
ATOM 742 O O . TYR A 1 95 ? -6.682 6.325 -7.699 1.00 94.62 95 TYR A O 1
ATOM 750 N N . TYR A 1 96 ? -4.921 4.977 -8.032 1.00 95.94 96 TYR A N 1
ATOM 751 C CA . TYR A 1 96 ? -5.255 4.011 -7.005 1.00 95.94 96 TYR A CA 1
ATOM 752 C C . TYR A 1 96 ? -4.300 4.126 -5.819 1.00 95.94 96 TYR A C 1
ATOM 754 O O . TYR A 1 96 ? -3.090 4.306 -6.006 1.00 95.94 96 TYR A O 1
ATOM 762 N N . PRO A 1 97 ? -4.816 4.015 -4.592 1.00 97.00 97 PRO A N 1
ATOM 763 C CA . PRO A 1 97 ? -4.009 4.087 -3.390 1.00 97.00 97 PRO A CA 1
ATOM 764 C C . PRO A 1 97 ? -3.242 2.780 -3.161 1.00 97.00 97 PRO A C 1
ATOM 766 O O . PRO A 1 97 ? -3.769 1.679 -3.344 1.00 97.00 97 PRO A O 1
ATOM 769 N N . ALA A 1 98 ? -2.001 2.904 -2.705 1.00 97.81 98 ALA A N 1
ATOM 770 C CA . ALA A 1 98 ? -1.164 1.784 -2.295 1.00 97.81 98 ALA A CA 1
ATOM 771 C C . ALA A 1 98 ? -0.336 2.137 -1.055 1.00 97.81 98 ALA A C 1
ATOM 773 O O . ALA A 1 98 ? -0.051 3.305 -0.804 1.00 97.81 98 ALA A O 1
ATOM 774 N N . LEU A 1 99 ? 0.081 1.137 -0.284 1.00 98.12 99 LEU A N 1
ATOM 775 C CA . LEU A 1 99 ? 0.949 1.316 0.883 1.00 98.12 99 LEU A CA 1
ATOM 776 C C . LEU A 1 99 ? 2.263 0.581 0.668 1.00 98.12 99 LEU A C 1
ATOM 778 O O . LEU A 1 99 ? 2.263 -0.552 0.197 1.00 98.12 99 LEU A O 1
ATOM 782 N N . ILE A 1 100 ? 3.378 1.191 1.065 1.00 97.69 100 ILE A N 1
ATOM 783 C CA . ILE A 1 100 ? 4.679 0.515 1.062 1.00 97.69 100 ILE A CA 1
ATOM 784 C C . ILE A 1 100 ? 4.714 -0.420 2.267 1.00 97.69 100 ILE A C 1
ATOM 786 O O . ILE A 1 100 ? 5.023 -0.001 3.382 1.00 97.69 100 ILE A O 1
ATOM 790 N N . LEU A 1 101 ? 4.358 -1.684 2.058 1.00 97.44 101 LEU A N 1
ATOM 791 C CA . LEU A 1 101 ? 4.306 -2.665 3.134 1.00 97.44 101 LEU A CA 1
ATOM 792 C C . LEU A 1 101 ? 5.711 -3.034 3.602 1.00 97.44 101 LEU A C 1
ATOM 794 O O . LEU A 1 101 ? 5.932 -3.180 4.801 1.00 97.44 101 LEU A O 1
ATOM 798 N N . LYS A 1 102 ? 6.636 -3.242 2.661 1.00 95.69 102 LYS A N 1
ATOM 799 C CA . LYS A 1 102 ? 7.940 -3.842 2.945 1.00 95.69 102 LYS A CA 1
ATOM 800 C C . LYS A 1 102 ? 9.018 -3.349 1.992 1.00 95.69 102 LYS A C 1
ATOM 802 O O . LYS A 1 102 ? 8.767 -3.184 0.802 1.00 95.69 102 LYS A O 1
ATOM 807 N N . VAL A 1 103 ? 10.224 -3.171 2.521 1.00 95.12 103 VAL A N 1
ATOM 808 C CA . VAL A 1 103 ? 11.407 -2.764 1.763 1.00 95.12 103 VAL A CA 1
ATOM 809 C C . VAL A 1 103 ? 12.574 -3.683 2.123 1.00 95.12 103 VAL A C 1
ATOM 811 O O . VAL A 1 103 ? 12.851 -3.930 3.296 1.00 95.12 103 VAL A O 1
ATOM 814 N N . ARG A 1 104 ? 13.262 -4.228 1.117 1.00 93.50 104 ARG A N 1
ATOM 815 C CA . ARG A 1 104 ? 14.368 -5.181 1.292 1.00 93.50 104 ARG A CA 1
ATOM 816 C C . ARG A 1 104 ? 15.556 -4.815 0.414 1.00 93.50 104 ARG A C 1
ATOM 818 O O . ARG A 1 104 ? 15.398 -4.466 -0.748 1.00 93.50 104 ARG A O 1
ATOM 825 N N . GLY A 1 105 ? 16.764 -4.941 0.956 1.00 92.62 105 GLY A N 1
ATOM 826 C CA . GLY A 1 105 ? 17.984 -4.859 0.154 1.00 92.62 105 GLY A CA 1
ATOM 827 C C . GLY A 1 105 ? 18.199 -6.151 -0.634 1.00 92.62 105 GLY A C 1
ATOM 828 O O . GLY A 1 105 ? 18.201 -7.235 -0.050 1.00 92.62 105 GLY A O 1
ATOM 829 N N . VAL A 1 106 ? 18.412 -6.033 -1.941 1.00 93.12 106 VAL A N 1
ATOM 830 C CA . VAL A 1 106 ? 18.734 -7.133 -2.861 1.00 93.12 106 VAL A CA 1
ATOM 831 C C . VAL A 1 106 ? 20.003 -6.794 -3.647 1.00 93.12 106 VAL A C 1
ATOM 833 O O . VAL A 1 106 ? 20.481 -5.662 -3.638 1.00 93.12 106 VAL A O 1
ATOM 836 N N . SER A 1 107 ? 20.601 -7.768 -4.334 1.00 92.56 107 SER A N 1
ATOM 837 C CA . SER A 1 107 ? 21.859 -7.545 -5.069 1.00 92.56 107 SER A CA 1
ATOM 838 C C . SER A 1 107 ? 21.735 -6.503 -6.191 1.00 92.56 107 SER A C 1
ATOM 840 O O . SER A 1 107 ? 22.701 -5.807 -6.500 1.00 92.56 107 SER A O 1
ATOM 842 N N . SER A 1 108 ? 20.552 -6.384 -6.790 1.00 91.31 108 SER A N 1
ATOM 843 C CA . SER A 1 108 ? 20.216 -5.448 -7.867 1.00 91.31 108 SER A CA 1
ATOM 844 C C . SER A 1 108 ? 19.805 -4.049 -7.383 1.00 91.31 108 SER A C 1
ATOM 846 O O . SER A 1 108 ? 19.725 -3.133 -8.208 1.00 91.31 108 SER A O 1
ATOM 848 N N . GLY A 1 109 ? 19.590 -3.856 -6.076 1.00 93.12 109 GLY A N 1
ATOM 849 C CA . GLY A 1 109 ? 19.123 -2.599 -5.493 1.00 93.12 109 GLY A CA 1
ATOM 850 C C . GLY A 1 109 ? 18.227 -2.811 -4.273 1.00 93.12 109 GLY A C 1
ATOM 851 O O . GLY A 1 109 ? 18.557 -3.559 -3.356 1.00 93.12 109 GLY A O 1
ATOM 852 N N . THR A 1 110 ? 17.089 -2.135 -4.263 1.00 94.38 110 THR A N 1
ATOM 853 C CA . THR A 1 110 ? 16.110 -2.161 -3.182 1.00 94.38 110 THR A CA 1
ATOM 854 C C . THR A 1 110 ? 14.784 -2.646 -3.727 1.00 94.38 110 THR A C 1
ATOM 856 O O . THR A 1 110 ? 14.177 -1.983 -4.564 1.00 94.38 110 THR A O 1
ATOM 859 N N . GLU A 1 111 ? 14.350 -3.798 -3.238 1.00 95.44 111 GLU A N 1
ATOM 860 C CA . GLU A 1 111 ? 13.047 -4.381 -3.519 1.00 95.44 111 GLU A CA 1
ATOM 861 C C . GLU A 1 111 ? 11.993 -3.686 -2.647 1.00 95.44 111 GLU A C 1
ATOM 863 O O . GLU A 1 111 ? 12.127 -3.606 -1.422 1.00 95.44 111 GLU A O 1
ATOM 868 N N . ILE A 1 112 ? 10.958 -3.146 -3.281 1.00 96.50 112 ILE A N 1
ATOM 869 C CA . ILE A 1 112 ? 9.847 -2.433 -2.654 1.00 96.50 112 ILE A CA 1
ATOM 870 C C . ILE A 1 112 ? 8.575 -3.222 -2.939 1.00 96.50 112 ILE A C 1
ATOM 872 O O . ILE A 1 112 ? 8.240 -3.450 -4.098 1.00 96.50 112 ILE A O 1
ATOM 876 N N . HIS A 1 113 ? 7.857 -3.578 -1.879 1.00 97.69 113 HIS A N 1
ATOM 877 C CA . HIS A 1 113 ? 6.553 -4.230 -1.928 1.00 97.69 113 HIS A CA 1
ATOM 878 C C . HIS A 1 113 ? 5.459 -3.215 -1.604 1.00 97.69 113 HIS A C 1
ATOM 880 O O . HIS A 1 113 ? 5.375 -2.719 -0.470 1.00 97.69 113 HIS A O 1
ATOM 886 N N . LEU A 1 114 ? 4.629 -2.901 -2.595 1.00 97.94 114 LEU A N 1
ATOM 887 C CA . LEU A 1 114 ? 3.453 -2.057 -2.439 1.00 97.94 114 LEU A CA 1
ATOM 888 C C . LEU A 1 114 ? 2.186 -2.901 -2.416 1.00 97.94 114 LEU A C 1
ATOM 890 O O . LEU A 1 114 ? 1.931 -3.655 -3.344 1.00 97.94 114 LEU A O 1
ATOM 894 N N . ILE A 1 115 ? 1.346 -2.703 -1.406 1.00 97.94 115 ILE A N 1
ATOM 895 C CA . ILE A 1 115 ? 0.046 -3.366 -1.320 1.00 97.94 115 ILE A CA 1
ATOM 896 C C . ILE A 1 115 ? -1.092 -2.438 -1.738 1.00 97.94 115 ILE A C 1
ATOM 898 O O . ILE A 1 115 ? -1.140 -1.275 -1.334 1.00 97.94 115 ILE A O 1
ATOM 902 N N . THR A 1 116 ? -2.038 -2.965 -2.509 1.00 97.38 116 THR A N 1
ATOM 903 C CA . THR A 1 116 ? -3.278 -2.289 -2.917 1.00 97.38 116 THR A CA 1
ATOM 904 C C . THR A 1 116 ? -4.440 -3.287 -2.987 1.00 97.38 116 THR A C 1
ATOM 906 O O . THR A 1 116 ? -4.218 -4.494 -2.993 1.00 97.38 116 THR A O 1
ATOM 909 N N . PHE A 1 117 ? -5.681 -2.800 -3.023 1.00 95.50 117 PHE A N 1
ATOM 910 C CA . PHE A 1 117 ? -6.869 -3.622 -3.313 1.00 95.50 117 PHE A CA 1
ATOM 911 C C . PHE A 1 117 ? -7.281 -3.572 -4.791 1.00 95.50 117 PHE A C 1
ATOM 913 O O . PHE A 1 117 ? -8.194 -4.284 -5.202 1.00 95.50 117 PHE A O 1
ATOM 920 N N . SER A 1 118 ? -6.634 -2.724 -5.589 1.00 93.56 118 SER A N 1
ATOM 921 C CA . SER A 1 118 ? -7.006 -2.492 -6.981 1.00 93.56 118 SER A CA 1
ATOM 922 C C . SER A 1 118 ? -6.192 -3.372 -7.927 1.00 93.56 118 SER A C 1
ATOM 924 O O . SER A 1 118 ? -4.964 -3.388 -7.882 1.00 93.56 118 SER A O 1
ATOM 926 N N . THR A 1 119 ? -6.880 -4.079 -8.819 1.00 91.12 119 THR A N 1
ATOM 927 C CA . THR A 1 119 ? -6.276 -4.763 -9.971 1.00 91.12 119 THR A CA 1
ATOM 928 C C . THR A 1 119 ? -6.177 -3.800 -11.148 1.00 91.12 119 THR A C 1
ATOM 930 O O . THR A 1 119 ? -7.131 -3.067 -11.392 1.00 91.12 119 THR A O 1
ATOM 933 N N . MET A 1 120 ? -5.063 -3.820 -11.878 1.00 92.62 120 MET A N 1
ATOM 934 C CA . MET A 1 120 ? -4.780 -2.877 -12.967 1.00 92.62 120 MET A CA 1
ATOM 935 C C . MET A 1 120 ? -4.122 -3.586 -14.157 1.00 92.62 120 MET A C 1
ATOM 937 O O . MET A 1 120 ? -3.654 -4.723 -14.055 1.00 92.62 120 MET A O 1
ATOM 941 N N . GLU A 1 121 ? -4.024 -2.890 -15.280 1.00 92.44 121 GLU A N 1
ATOM 942 C CA . GLU A 1 121 ? -3.208 -3.245 -16.431 1.00 92.44 121 GLU A CA 1
ATOM 943 C C . GLU A 1 121 ? -1.733 -2.927 -16.147 1.00 92.44 121 GLU A C 1
ATOM 945 O O . GLU A 1 121 ? -1.197 -1.883 -16.517 1.00 92.44 121 GLU A O 1
ATOM 950 N N . TRP A 1 122 ? -1.065 -3.863 -15.470 1.00 93.94 122 TRP A N 1
ATOM 951 C CA . TRP A 1 122 ? 0.303 -3.724 -14.950 1.00 93.94 122 TRP A CA 1
ATOM 952 C C . TRP A 1 122 ? 1.357 -3.162 -15.926 1.00 93.94 122 TRP A C 1
ATOM 954 O O . TRP A 1 122 ? 2.173 -2.359 -15.476 1.00 93.94 122 TRP A O 1
ATOM 964 N N . PRO A 1 123 ? 1.353 -3.477 -17.238 1.00 92.06 123 PRO A N 1
ATOM 965 C CA . PRO A 1 123 ? 2.310 -2.879 -18.176 1.00 92.06 123 PRO A CA 1
ATOM 966 C C . PRO A 1 123 ? 2.186 -1.355 -18.338 1.00 92.06 123 PRO A C 1
ATOM 968 O O . PRO A 1 123 ? 3.110 -0.709 -18.823 1.00 92.06 123 PRO A O 1
ATOM 971 N N . PHE A 1 124 ? 1.044 -0.766 -17.972 1.00 92.25 124 PHE A N 1
ATOM 972 C CA . PHE A 1 124 ? 0.718 0.634 -18.260 1.00 92.25 124 PHE A CA 1
ATOM 973 C C . PHE A 1 124 ? 0.612 1.510 -17.010 1.00 92.25 124 PHE A C 1
ATOM 975 O O . PHE A 1 124 ? 0.209 2.676 -17.105 1.00 92.25 124 PHE A O 1
ATOM 982 N N . ILE A 1 125 ? 0.981 0.981 -15.840 1.00 95.62 125 ILE A N 1
ATOM 983 C CA . ILE A 1 125 ? 0.914 1.738 -14.592 1.00 95.62 125 ILE A CA 1
ATOM 984 C C . ILE A 1 125 ? 2.169 2.579 -14.343 1.00 95.62 125 ILE A C 1
ATOM 986 O O . ILE A 1 125 ? 3.286 2.238 -14.739 1.00 95.62 125 ILE A O 1
ATOM 990 N N . ARG A 1 126 ? 1.984 3.676 -13.607 1.00 96.75 126 ARG A N 1
ATOM 991 C CA . ARG A 1 126 ? 3.067 4.484 -13.033 1.00 96.75 126 ARG A CA 1
ATOM 992 C C . ARG A 1 126 ? 2.850 4.671 -11.544 1.00 96.75 126 ARG A C 1
ATOM 994 O O . ARG A 1 126 ? 1.835 5.232 -11.140 1.00 96.75 126 ARG A O 1
ATOM 1001 N N . THR A 1 127 ? 3.813 4.265 -10.732 1.00 96.94 127 THR A N 1
ATOM 1002 C CA . THR A 1 127 ? 3.728 4.357 -9.273 1.00 96.94 127 THR A CA 1
ATOM 1003 C C . THR A 1 127 ? 4.508 5.560 -8.763 1.00 96.94 127 THR A C 1
ATOM 1005 O O . THR A 1 127 ? 5.711 5.665 -8.965 1.00 96.94 127 THR A O 1
ATOM 1008 N N . TYR A 1 128 ? 3.825 6.466 -8.072 1.00 96.12 128 TYR A N 1
ATOM 1009 C CA . TYR A 1 128 ? 4.379 7.677 -7.475 1.00 96.12 128 TYR A CA 1
ATOM 1010 C C . TYR A 1 128 ? 4.654 7.426 -5.989 1.00 96.12 128 TYR A C 1
ATOM 1012 O O . TYR A 1 128 ? 3.733 7.430 -5.165 1.00 96.12 128 TYR A O 1
ATOM 1020 N N . ILE A 1 129 ? 5.923 7.200 -5.647 1.00 93.31 129 ILE A N 1
ATOM 1021 C CA . ILE A 1 129 ? 6.386 7.024 -4.259 1.00 93.31 129 ILE A CA 1
ATOM 1022 C C . ILE A 1 129 ? 6.547 8.385 -3.565 1.00 93.31 129 ILE A C 1
ATOM 1024 O O . ILE A 1 129 ? 6.227 8.545 -2.383 1.00 93.31 129 ILE A O 1
ATOM 1028 N N . SER A 1 130 ? 7.017 9.367 -4.326 1.00 88.69 130 SER A N 1
ATOM 1029 C CA . SER A 1 130 ? 7.066 10.793 -4.006 1.00 88.69 130 SER A CA 1
ATOM 1030 C C . SER A 1 130 ? 6.936 11.587 -5.309 1.00 88.69 130 SER A C 1
ATOM 1032 O O 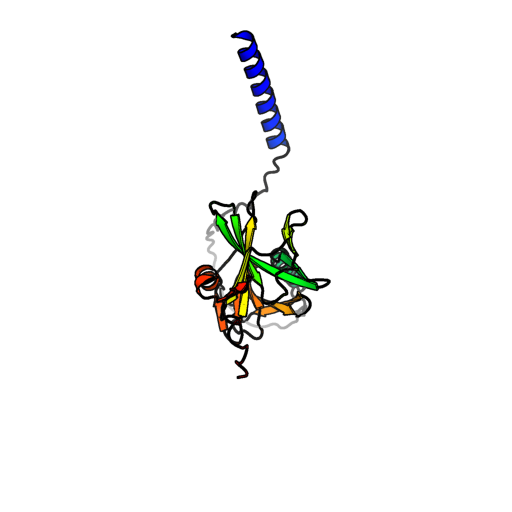. SER A 1 130 ? 6.875 10.992 -6.388 1.00 88.69 130 SER A O 1
ATOM 1034 N N . ASP A 1 131 ? 6.907 12.917 -5.226 1.00 84.69 131 ASP A N 1
ATOM 1035 C CA . ASP A 1 131 ? 6.865 13.770 -6.422 1.00 84.69 131 ASP A CA 1
ATOM 1036 C C . ASP A 1 131 ? 8.103 13.584 -7.322 1.00 84.69 131 ASP A C 1
ATOM 1038 O O . ASP A 1 131 ? 7.999 13.706 -8.542 1.00 84.69 131 ASP A O 1
ATOM 1042 N N . ASP A 1 132 ? 9.238 13.193 -6.734 1.00 86.44 132 ASP A N 1
ATOM 1043 C CA . ASP A 1 132 ? 10.515 12.998 -7.434 1.00 86.44 132 ASP A CA 1
ATOM 1044 C C . ASP A 1 132 ? 10.827 11.529 -7.775 1.00 86.44 132 ASP A C 1
ATOM 1046 O O . ASP A 1 132 ? 11.775 11.252 -8.512 1.00 86.44 132 ASP A O 1
ATOM 1050 N N . LEU A 1 133 ? 10.065 10.568 -7.236 1.00 90.62 133 LEU A N 1
ATOM 1051 C CA . LEU A 1 133 ? 10.295 9.137 -7.443 1.00 90.62 133 LEU A CA 1
ATOM 1052 C C . LEU A 1 133 ? 9.070 8.475 -8.072 1.00 90.62 133 LEU A C 1
ATOM 1054 O O . LEU A 1 133 ? 8.117 8.090 -7.386 1.00 90.62 133 LEU A O 1
ATOM 1058 N N . VAL A 1 134 ? 9.151 8.307 -9.391 1.00 94.06 134 VAL A N 1
ATOM 1059 C CA . VAL A 1 134 ? 8.151 7.618 -10.208 1.00 94.06 134 VAL A CA 1
ATOM 1060 C C . VAL A 1 134 ? 8.738 6.308 -10.717 1.00 94.06 134 VAL A C 1
ATOM 1062 O O . VAL A 1 134 ? 9.799 6.297 -11.338 1.00 94.06 134 VAL A O 1
ATOM 1065 N N . LEU A 1 135 ? 8.042 5.210 -10.442 1.00 94.44 135 LEU A N 1
ATOM 1066 C CA . LEU A 1 135 ? 8.405 3.867 -10.869 1.00 94.44 135 LEU A CA 1
ATOM 1067 C C . LEU A 1 135 ? 7.493 3.461 -12.021 1.00 94.44 135 LEU A C 1
ATOM 1069 O O . LEU A 1 135 ? 6.267 3.437 -11.881 1.00 94.44 135 LEU A O 1
ATOM 1073 N N . GLU A 1 136 ? 8.097 3.179 -13.163 1.00 92.56 136 GLU A N 1
ATOM 1074 C CA . GLU A 1 136 ? 7.405 2.623 -14.322 1.00 92.56 136 GLU A CA 1
ATOM 1075 C C . GLU A 1 136 ? 7.478 1.102 -14.253 1.00 92.56 136 GLU A C 1
ATOM 1077 O O . GLU A 1 136 ? 8.489 0.592 -13.785 1.00 92.56 136 GLU A O 1
ATOM 1082 N N . GLU A 1 137 ? 6.408 0.434 -14.692 1.00 92.88 137 GLU A N 1
ATOM 1083 C CA . GLU A 1 137 ? 6.281 -1.021 -14.870 1.00 92.88 137 GLU A CA 1
ATOM 1084 C C . GLU A 1 137 ? 6.792 -1.896 -13.694 1.00 92.88 137 GLU A C 1
ATOM 1086 O O . GLU A 1 137 ? 7.991 -1.995 -13.431 1.00 92.88 137 GLU A O 1
ATOM 1091 N N . PRO A 1 138 ? 5.904 -2.580 -12.955 1.00 96.06 138 PRO A N 1
ATOM 1092 C CA . PRO A 1 138 ? 6.334 -3.435 -11.852 1.00 96.06 138 PRO A CA 1
ATOM 1093 C C . PRO A 1 138 ? 7.159 -4.627 -12.344 1.00 96.06 138 PRO A C 1
ATOM 1095 O O . PRO A 1 138 ? 6.890 -5.186 -13.397 1.00 96.06 138 PRO A O 1
ATOM 1098 N N . GLU A 1 139 ? 8.129 -5.077 -11.548 1.00 95.69 139 GLU A N 1
ATOM 1099 C CA . GLU A 1 139 ? 8.903 -6.284 -11.862 1.00 95.69 139 GLU A CA 1
ATOM 1100 C C . GLU A 1 139 ? 8.032 -7.535 -11.717 1.00 95.69 139 GLU A C 1
ATOM 1102 O O . GLU A 1 139 ? 8.075 -8.444 -12.547 1.00 95.69 139 GLU A O 1
ATOM 1107 N N . LYS A 1 140 ? 7.245 -7.583 -10.637 1.00 96.44 140 LYS A N 1
ATOM 1108 C CA . LYS A 1 140 ? 6.307 -8.668 -10.347 1.00 96.44 140 LYS A CA 1
ATOM 1109 C C . LYS A 1 140 ? 5.053 -8.114 -9.710 1.00 96.44 140 LYS A C 1
ATOM 1111 O O . LYS A 1 140 ? 5.101 -7.132 -8.973 1.00 96.44 140 LYS A O 1
ATOM 1116 N N . VAL A 1 141 ? 3.940 -8.790 -9.944 1.00 97.50 141 VAL A N 1
ATOM 1117 C CA . VAL A 1 141 ? 2.698 -8.533 -9.222 1.00 97.50 141 VAL A CA 1
ATOM 1118 C C . VAL A 1 141 ? 2.124 -9.853 -8.747 1.00 97.50 141 VAL A C 1
ATOM 1120 O O . VAL A 1 141 ? 2.051 -10.815 -9.516 1.00 97.50 141 VAL A O 1
ATOM 1123 N N . PHE A 1 142 ? 1.712 -9.897 -7.485 1.00 97.31 142 PHE A N 1
ATOM 1124 C CA . PHE A 1 142 ? 1.095 -11.058 -6.864 1.00 97.31 142 PHE A CA 1
ATOM 1125 C C . PHE A 1 142 ? -0.320 -10.733 -6.397 1.00 97.31 142 PHE A C 1
ATOM 1127 O O . PHE A 1 142 ? -0.551 -9.689 -5.799 1.00 97.31 142 PHE A O 1
ATOM 1134 N N . LEU A 1 143 ? -1.256 -11.651 -6.615 1.00 96.56 143 LEU A N 1
ATOM 1135 C CA . LEU A 1 143 ? -2.599 -11.605 -6.051 1.00 96.56 143 LEU A CA 1
ATOM 1136 C C . LEU A 1 143 ? -2.683 -12.577 -4.871 1.00 96.56 143 LEU A C 1
ATOM 1138 O O . LEU A 1 143 ? -2.429 -13.773 -5.015 1.00 96.56 143 LEU A O 1
ATOM 1142 N N . CYS A 1 144 ? -3.017 -12.060 -3.697 1.00 95.25 144 CYS A N 1
ATOM 1143 C CA . CYS A 1 144 ? -3.109 -12.826 -2.462 1.00 95.25 144 CYS A CA 1
ATOM 1144 C C . CYS A 1 144 ? -4.553 -13.294 -2.199 1.00 95.25 144 CYS A C 1
ATOM 1146 O O . CYS A 1 144 ? -5.514 -12.647 -2.612 1.00 95.25 144 CYS A O 1
ATOM 1148 N N . GLU A 1 145 ? -4.731 -14.386 -1.445 1.00 91.62 145 GLU A N 1
ATOM 1149 C CA . GLU A 1 145 ? -6.066 -14.926 -1.096 1.00 91.62 145 GLU A CA 1
ATOM 1150 C C . GLU A 1 145 ? -6.959 -13.932 -0.334 1.00 91.62 145 GLU A C 1
ATOM 1152 O O . GLU A 1 145 ? -8.184 -14.029 -0.347 1.00 91.62 145 GLU A O 1
ATOM 1157 N N . ASN A 1 146 ? -6.344 -12.961 0.338 1.00 90.81 146 ASN A N 1
ATOM 1158 C CA . ASN A 1 146 ? -7.015 -11.882 1.056 1.00 90.81 146 ASN A CA 1
ATOM 1159 C C . ASN A 1 146 ? -7.333 -10.663 0.166 1.00 90.81 146 ASN A C 1
ATOM 1161 O O . ASN A 1 146 ? -7.532 -9.568 0.688 1.00 90.81 146 ASN A O 1
ATOM 1165 N N . GLY A 1 147 ? -7.324 -10.836 -1.159 1.00 91.31 147 GLY A N 1
ATOM 1166 C CA . GLY A 1 147 ? -7.686 -9.820 -2.149 1.00 91.31 147 GLY A CA 1
ATOM 1167 C C . GLY A 1 147 ? -6.712 -8.655 -2.281 1.00 91.31 147 GLY A C 1
ATOM 1168 O O . GLY A 1 147 ? -6.952 -7.763 -3.090 1.00 91.31 147 GLY A O 1
ATOM 1169 N N . ILE A 1 148 ? -5.621 -8.650 -1.514 1.00 95.75 148 ILE A N 1
ATOM 1170 C CA . ILE A 1 148 ? -4.542 -7.688 -1.700 1.00 95.75 148 ILE A CA 1
ATOM 1171 C C . ILE A 1 148 ? -3.736 -8.080 -2.930 1.00 95.75 148 ILE A C 1
ATOM 1173 O O . ILE A 1 148 ? -3.419 -9.251 -3.152 1.00 95.75 148 ILE A O 1
ATOM 1177 N N . VAL A 1 149 ? -3.343 -7.063 -3.677 1.00 97.31 149 VAL A N 1
ATOM 1178 C CA . VAL A 1 149 ? -2.327 -7.144 -4.709 1.00 97.31 149 VAL A CA 1
ATOM 1179 C C . VAL A 1 149 ? -1.008 -6.610 -4.154 1.00 97.31 149 VAL A C 1
ATOM 1181 O O . VAL A 1 149 ? -0.965 -5.483 -3.663 1.00 97.31 149 VAL A O 1
ATOM 1184 N N . ASP A 1 150 ? 0.053 -7.414 -4.228 1.00 97.94 150 ASP A N 1
ATOM 1185 C CA . ASP A 1 150 ? 1.431 -7.019 -3.920 1.00 97.94 150 ASP A CA 1
ATOM 1186 C C . ASP A 1 150 ? 2.177 -6.688 -5.214 1.00 97.94 150 ASP A C 1
ATOM 1188 O O . ASP A 1 150 ? 2.389 -7.554 -6.062 1.00 97.94 150 ASP A O 1
ATOM 1192 N N . VAL A 1 151 ? 2.556 -5.427 -5.371 1.00 98.06 151 VAL A N 1
ATOM 1193 C CA . VAL A 1 151 ? 3.249 -4.871 -6.531 1.00 98.06 151 VAL A CA 1
ATOM 1194 C C . VAL A 1 151 ? 4.711 -4.667 -6.157 1.00 98.06 151 VAL A C 1
ATOM 1196 O O . VAL A 1 151 ? 5.026 -3.911 -5.236 1.00 98.06 151 VAL A O 1
ATOM 1199 N N . VAL A 1 1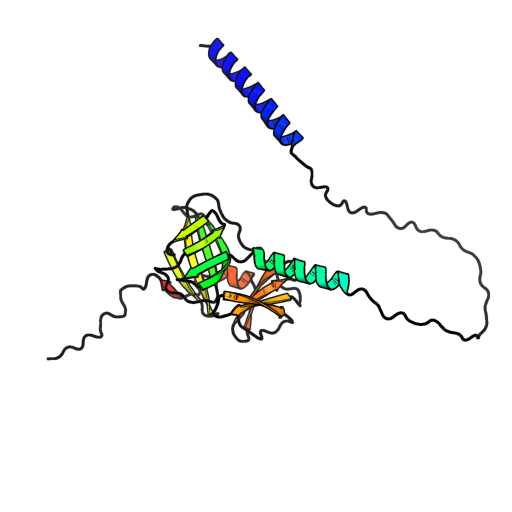52 ? 5.607 -5.334 -6.877 1.00 97.50 152 VAL A N 1
ATOM 1200 C CA . VAL A 1 152 ? 7.034 -5.382 -6.558 1.00 97.50 152 VAL A CA 1
ATOM 1201 C C . VAL A 1 152 ? 7.841 -4.579 -7.565 1.00 97.50 152 VAL A C 1
ATOM 1203 O O . VAL A 1 152 ? 7.719 -4.771 -8.774 1.00 97.50 152 VAL A O 1
ATOM 1206 N N . TYR A 1 153 ? 8.713 -3.718 -7.050 1.00 96.69 153 TYR A N 1
ATOM 1207 C CA . TYR A 1 153 ? 9.697 -2.968 -7.825 1.00 96.69 153 TYR A CA 1
ATOM 1208 C C . TYR A 1 153 ? 11.094 -3.191 -7.264 1.00 96.69 153 TYR A C 1
ATOM 1210 O O . TYR A 1 153 ? 11.263 -3.229 -6.048 1.00 96.69 153 TYR A O 1
ATOM 1218 N N . THR A 1 154 ? 12.103 -3.207 -8.130 1.00 95.44 154 THR A N 1
ATOM 1219 C CA . THR A 1 154 ? 13.505 -3.085 -7.717 1.00 95.44 154 THR A CA 1
ATOM 1220 C C . THR A 1 154 ? 14.052 -1.736 -8.163 1.00 95.44 154 THR A C 1
ATOM 1222 O O . THR A 1 154 ? 14.125 -1.448 -9.356 1.00 95.44 154 THR A O 1
ATOM 1225 N N . VAL A 1 155 ? 14.476 -0.903 -7.213 1.00 92.19 155 VAL A N 1
ATOM 1226 C CA . VAL A 1 155 ? 14.994 0.446 -7.484 1.00 92.19 155 VAL A CA 1
ATOM 1227 C C . VAL A 1 155 ? 16.437 0.595 -7.026 1.00 92.19 155 VAL A C 1
ATOM 1229 O O . VAL A 1 155 ? 16.891 -0.080 -6.107 1.00 92.19 155 VAL A O 1
ATOM 1232 N N . LYS A 1 156 ? 17.177 1.516 -7.640 1.00 90.31 156 LYS A N 1
ATOM 1233 C CA . LYS A 1 156 ? 18.511 1.909 -7.168 1.00 90.31 156 LYS A CA 1
ATOM 1234 C C . LYS A 1 156 ? 18.414 3.239 -6.431 1.00 90.31 156 LYS A C 1
ATOM 1236 O O . LYS A 1 156 ? 17.721 4.139 -6.891 1.00 90.31 156 LYS A O 1
ATOM 1241 N N . GLY A 1 157 ? 19.159 3.386 -5.339 1.00 82.88 157 GLY A N 1
ATOM 1242 C CA . GLY A 1 157 ? 19.255 4.646 -4.602 1.00 82.88 157 GLY A CA 1
ATOM 1243 C C . GLY A 1 157 ? 18.621 4.592 -3.214 1.00 82.88 157 GLY A C 1
ATOM 1244 O O . GLY A 1 157 ? 18.743 3.588 -2.514 1.00 82.88 157 GLY A O 1
ATOM 1245 N N . VAL A 1 158 ? 18.023 5.713 -2.799 1.00 77.38 158 VAL A N 1
ATOM 1246 C CA . VAL A 1 158 ? 17.527 5.926 -1.430 1.00 77.38 158 VAL A CA 1
ATOM 1247 C C . VAL A 1 158 ? 16.256 5.122 -1.179 1.00 77.38 158 VAL A C 1
ATOM 1249 O O . VAL A 1 158 ? 15.362 5.060 -2.019 1.00 77.38 158 VAL A O 1
ATOM 1252 N N . TRP A 1 159 ? 16.190 4.507 -0.002 1.00 84.75 159 TRP A N 1
ATOM 1253 C CA . TRP A 1 159 ? 15.107 3.611 0.381 1.00 84.75 159 TRP A CA 1
ATOM 1254 C C . TRP A 1 159 ? 13.909 4.424 0.876 1.00 84.75 159 TRP A C 1
ATOM 1256 O O . TRP A 1 159 ? 14.071 5.194 1.829 1.00 84.75 159 TRP A O 1
ATOM 1266 N N . PRO A 1 160 ? 12.714 4.277 0.276 1.00 90.19 160 PRO A N 1
ATOM 1267 C CA . PRO A 1 160 ? 11.525 4.857 0.873 1.00 90.19 160 PRO A CA 1
ATOM 1268 C C . PRO A 1 160 ? 11.212 4.140 2.196 1.00 90.19 160 PRO A C 1
ATOM 1270 O O . PRO A 1 160 ? 11.519 2.953 2.336 1.00 90.19 160 PRO A O 1
ATOM 1273 N N . PRO A 1 161 ? 10.615 4.831 3.179 1.00 93.06 161 PRO A N 1
ATOM 1274 C CA . PRO A 1 161 ? 10.246 4.200 4.437 1.00 93.06 161 PRO A CA 1
ATOM 1275 C C . PRO A 1 161 ? 9.110 3.191 4.230 1.00 93.06 161 PRO A C 1
ATOM 1277 O O . PRO A 1 161 ? 8.177 3.433 3.461 1.00 93.06 161 PRO A O 1
ATOM 1280 N N . GLU A 1 162 ? 9.181 2.072 4.953 1.00 95.56 162 GLU A N 1
ATOM 1281 C CA . GLU A 1 162 ? 8.025 1.196 5.140 1.00 95.56 162 GLU A CA 1
ATOM 1282 C C . GLU A 1 162 ? 6.938 1.936 5.920 1.00 95.56 162 GLU A C 1
ATOM 1284 O O . GLU A 1 162 ? 7.229 2.769 6.783 1.00 95.56 162 GLU A O 1
ATOM 1289 N N . ILE A 1 163 ? 5.679 1.581 5.677 1.00 96.69 163 ILE A N 1
ATOM 1290 C CA . ILE A 1 163 ? 4.600 2.030 6.542 1.00 96.69 163 ILE A CA 1
ATOM 1291 C C . ILE A 1 163 ? 4.810 1.506 7.962 1.00 96.69 163 ILE A C 1
ATOM 1293 O O . ILE A 1 163 ? 5.110 0.324 8.166 1.00 96.69 163 ILE A O 1
ATOM 1297 N N . HIS A 1 164 ? 4.642 2.386 8.945 1.00 96.81 164 HIS A N 1
ATOM 1298 C CA . HIS A 1 164 ? 4.664 1.988 10.344 1.00 96.81 164 HIS A CA 1
ATOM 1299 C C . HIS A 1 164 ? 3.486 1.063 10.651 1.00 96.81 164 HIS A C 1
ATOM 1301 O O . HIS A 1 164 ? 2.394 1.206 10.097 1.00 96.81 164 HIS A O 1
ATOM 1307 N N . ARG A 1 165 ? 3.728 0.078 11.518 1.00 96.19 165 ARG A N 1
ATOM 1308 C CA . ARG A 1 165 ? 2.765 -0.972 11.852 1.00 96.19 165 ARG A CA 1
ATOM 1309 C C . ARG A 1 165 ? 2.648 -1.099 13.361 1.00 96.19 165 ARG A C 1
ATOM 1311 O O . ARG A 1 165 ? 3.662 -1.179 14.051 1.00 96.19 165 ARG A O 1
ATOM 1318 N N . GLU A 1 166 ? 1.424 -1.193 13.867 1.00 96.06 166 GLU A N 1
ATOM 1319 C CA . GLU A 1 166 ? 1.162 -1.469 15.282 1.00 96.06 166 GLU A CA 1
ATOM 1320 C C . GLU A 1 166 ? -0.010 -2.446 15.431 1.00 96.06 166 GLU A C 1
ATOM 1322 O O . GLU A 1 166 ? -0.949 -2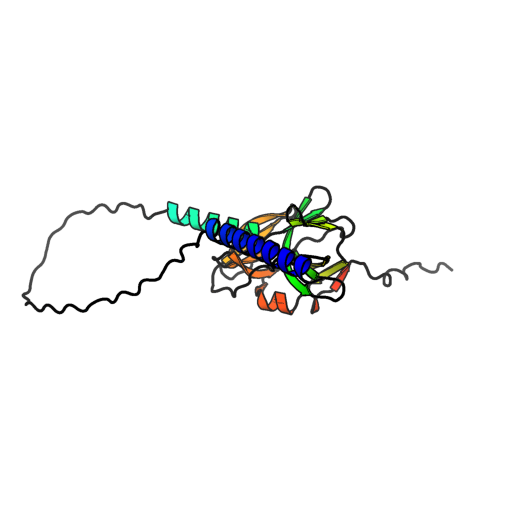.462 14.643 1.00 96.06 166 GLU A O 1
ATOM 1327 N N . LYS A 1 167 ? 0.009 -3.285 16.471 1.00 94.69 167 LYS A N 1
ATOM 1328 C CA . LYS A 1 167 ? -1.146 -4.126 16.802 1.00 94.69 167 LYS A CA 1
ATOM 1329 C C . LYS A 1 167 ? -2.345 -3.272 17.209 1.00 94.69 167 LYS A C 1
ATOM 1331 O O . LYS A 1 167 ? -2.239 -2.391 18.060 1.00 94.69 167 LYS A O 1
ATOM 1336 N N . LEU A 1 168 ? -3.517 -3.626 16.693 1.00 94.00 168 LEU A N 1
ATOM 1337 C CA . LEU A 1 168 ? -4.762 -2.970 17.068 1.00 94.00 168 LEU A CA 1
ATOM 1338 C C . LEU A 1 168 ? -5.124 -3.236 18.542 1.00 94.00 168 LEU A C 1
ATOM 1340 O O . LEU A 1 168 ? -5.300 -4.384 18.948 1.00 94.00 168 LEU A O 1
ATOM 1344 N N . LYS A 1 169 ? -5.314 -2.172 19.330 1.00 88.69 169 LYS A N 1
ATOM 1345 C CA . LYS A 1 169 ? -5.768 -2.227 20.735 1.00 88.69 169 LYS A CA 1
ATOM 1346 C C . LYS A 1 169 ? -7.263 -1.894 20.861 1.00 88.69 169 LYS A C 1
ATOM 1348 O O . LYS A 1 169 ? -7.660 -1.033 21.639 1.00 88.69 169 LYS A O 1
ATOM 1353 N N . GLY A 1 170 ? -8.104 -2.556 20.063 1.00 83.19 170 GLY A N 1
ATOM 1354 C CA . GLY A 1 170 ? -9.564 -2.408 20.100 1.00 83.19 170 GLY A CA 1
ATOM 1355 C C . GLY A 1 170 ? -10.141 -1.660 18.898 1.00 83.19 170 GLY A C 1
ATOM 1356 O O . GLY A 1 170 ? -10.545 -2.295 17.928 1.00 83.19 170 GLY A O 1
ATOM 1357 N N . LYS A 1 171 ? -10.223 -0.326 18.969 1.00 92.00 171 LYS A N 1
ATOM 1358 C CA . LYS A 1 171 ? -10.800 0.516 17.903 1.00 92.00 171 LYS A CA 1
ATOM 1359 C C . LYS A 1 171 ? -9.722 1.093 16.989 1.00 92.00 171 LYS A C 1
ATOM 1361 O O . LYS A 1 171 ? -8.596 1.325 17.421 1.00 92.00 171 LYS A O 1
ATOM 1366 N N . GLY A 1 172 ? -10.101 1.385 15.752 1.00 95.94 172 GLY A N 1
ATOM 1367 C CA . GLY A 1 172 ? -9.231 1.993 14.750 1.00 95.94 172 GLY A CA 1
ATOM 1368 C C . GLY A 1 172 ? -10.021 2.781 13.714 1.00 95.94 172 GLY A C 1
ATOM 1369 O O . GLY A 1 172 ? -11.170 3.163 13.964 1.00 95.94 172 GLY A O 1
ATOM 1370 N N . VAL A 1 173 ? -9.399 2.978 12.558 1.00 97.19 173 VAL A N 1
ATOM 1371 C CA . VAL A 1 173 ? -9.974 3.615 11.373 1.00 97.19 173 VAL A CA 1
ATOM 1372 C C . VAL A 1 173 ? -9.857 2.634 10.209 1.00 97.19 173 VAL A C 1
ATOM 1374 O O . VAL A 1 173 ? -8.767 2.167 9.898 1.00 97.19 173 VAL A O 1
ATOM 1377 N N . LEU A 1 174 ? -10.980 2.275 9.598 1.00 97.81 174 LEU A N 1
ATOM 1378 C CA . LEU A 1 174 ? -11.043 1.505 8.363 1.00 97.81 174 LEU A CA 1
ATOM 1379 C C . LEU A 1 174 ? -11.058 2.484 7.189 1.00 97.81 174 LEU A C 1
ATOM 1381 O O . LEU A 1 174 ? -11.955 3.315 7.076 1.00 97.81 174 LEU A O 1
ATOM 1385 N N . VAL A 1 175 ? -10.077 2.357 6.310 1.00 97.94 175 VAL A N 1
ATOM 1386 C CA . VAL A 1 175 ? -9.953 3.133 5.083 1.00 97.94 175 VAL A CA 1
ATOM 1387 C C . VAL A 1 175 ? -10.326 2.246 3.907 1.00 97.94 175 VAL A C 1
ATOM 1389 O O . VAL A 1 175 ? -9.629 1.277 3.597 1.00 97.94 175 VAL A O 1
ATOM 1392 N N . VAL A 1 176 ? -11.435 2.588 3.261 1.00 97.25 176 VAL A N 1
ATOM 1393 C CA . VAL A 1 176 ? -12.023 1.844 2.147 1.00 97.25 176 VAL A CA 1
ATOM 1394 C C . VAL A 1 176 ? -11.717 2.584 0.844 1.00 97.25 176 VAL A C 1
ATOM 1396 O O . VAL A 1 176 ? -12.299 3.651 0.613 1.00 97.25 176 VAL A O 1
ATOM 1399 N N . PRO A 1 177 ? -10.810 2.064 -0.000 1.00 94.50 177 PRO A N 1
ATOM 1400 C CA . PRO A 1 177 ? -10.614 2.607 -1.335 1.00 94.50 177 PRO A CA 1
ATOM 1401 C C . PRO A 1 177 ? -11.830 2.281 -2.213 1.00 94.50 177 PRO A C 1
ATOM 1403 O O . PRO A 1 177 ? -12.293 1.141 -2.230 1.00 94.50 177 PRO A O 1
ATOM 1406 N N . ASP A 1 178 ? -12.357 3.273 -2.927 1.00 90.88 178 ASP A N 1
ATOM 1407 C CA . ASP A 1 178 ? -13.369 3.046 -3.962 1.00 90.88 178 ASP A CA 1
ATOM 1408 C C . ASP A 1 178 ? -12.732 2.689 -5.320 1.00 90.88 178 ASP A C 1
ATOM 1410 O O . ASP A 1 178 ? -11.511 2.716 -5.490 1.00 90.88 178 ASP A O 1
ATOM 1414 N N . GLU A 1 179 ? -13.563 2.369 -6.315 1.00 85.94 179 GLU A N 1
ATOM 1415 C CA . GLU A 1 179 ? -13.113 2.022 -7.674 1.00 85.94 179 GLU A CA 1
ATOM 1416 C C . GLU A 1 179 ? -12.374 3.164 -8.391 1.00 85.94 179 GLU A C 1
ATOM 1418 O O . GLU A 1 179 ? -11.636 2.925 -9.342 1.00 85.94 179 GLU A O 1
ATOM 1423 N N . LYS A 1 180 ? -12.562 4.411 -7.951 1.00 85.19 180 LYS A N 1
ATOM 1424 C CA . LYS A 1 180 ? -11.880 5.595 -8.493 1.00 85.19 180 LYS A CA 1
ATOM 1425 C C . LYS A 1 180 ? -10.607 5.933 -7.710 1.00 85.19 180 LYS A C 1
ATOM 1427 O O . LYS A 1 180 ? -9.936 6.903 -8.056 1.00 85.19 180 LYS A O 1
ATOM 1432 N N . GLY A 1 181 ? -10.303 5.156 -6.669 1.00 85.50 181 GLY A N 1
ATOM 1433 C CA . GLY A 1 181 ? -9.182 5.327 -5.757 1.00 85.50 181 GLY A CA 1
ATOM 1434 C C . GLY A 1 181 ? -9.350 6.432 -4.714 1.00 85.50 181 GLY A C 1
ATOM 1435 O O . GLY A 1 181 ? -8.368 6.809 -4.072 1.00 85.50 181 GLY A O 1
ATOM 1436 N N . ASN A 1 182 ? -10.570 6.932 -4.494 1.00 92.38 182 ASN A N 1
ATOM 1437 C CA . ASN A 1 182 ? -10.851 7.797 -3.351 1.00 92.38 182 ASN A CA 1
ATOM 1438 C C . ASN A 1 182 ? -10.849 6.973 -2.061 1.00 92.38 182 ASN A C 1
ATOM 1440 O O . ASN A 1 182 ? -11.313 5.832 -2.027 1.00 92.38 182 ASN A O 1
ATOM 1444 N N . LEU A 1 183 ? -10.360 7.576 -0.981 1.00 95.81 183 LEU A N 1
ATOM 1445 C CA . LEU A 1 183 ? -10.254 6.938 0.326 1.00 95.81 183 LEU A CA 1
ATOM 1446 C C . LEU A 1 183 ? -11.432 7.356 1.208 1.00 95.81 183 LEU A C 1
ATOM 1448 O O . LEU A 1 183 ? -11.583 8.531 1.534 1.00 95.81 183 LEU A O 1
ATOM 1452 N N . ASN A 1 184 ? -12.255 6.387 1.610 1.00 96.38 184 ASN A N 1
ATOM 1453 C CA . ASN A 1 184 ? -13.378 6.606 2.517 1.00 96.38 184 ASN A CA 1
ATOM 1454 C C . ASN A 1 184 ? -13.007 6.153 3.929 1.00 96.38 184 ASN A C 1
ATOM 1456 O O . ASN A 1 184 ? -12.682 4.985 4.144 1.00 96.38 184 ASN A O 1
ATOM 1460 N N . PHE A 1 185 ? -13.091 7.066 4.890 1.00 96.31 185 PHE A N 1
ATOM 1461 C CA . PHE A 1 185 ? -12.715 6.829 6.281 1.00 96.31 185 PHE A CA 1
ATOM 1462 C C . PHE A 1 185 ? -13.940 6.404 7.089 1.00 96.31 185 PHE A C 1
ATOM 1464 O O . PHE A 1 185 ? -14.988 7.048 7.044 1.00 96.31 185 PHE A O 1
ATOM 1471 N N . LYS A 1 186 ? -13.823 5.290 7.810 1.00 95.69 186 LYS A N 1
ATOM 1472 C CA . LYS A 1 186 ? -14.876 4.722 8.655 1.00 95.69 186 LYS A CA 1
ATOM 1473 C C . LYS A 1 186 ? -14.297 4.318 10.004 1.00 95.69 186 LYS A C 1
ATOM 1475 O O . LYS A 1 186 ? -13.174 3.834 10.097 1.00 95.69 186 LYS A O 1
ATOM 1480 N N . ASP A 1 187 ? -15.090 4.423 11.061 1.00 95.25 187 ASP A N 1
ATOM 1481 C CA . ASP A 1 187 ? -14.712 3.878 12.364 1.00 95.25 187 ASP A CA 1
ATOM 1482 C C . ASP A 1 187 ? -14.592 2.348 12.321 1.00 95.25 187 ASP A C 1
ATOM 1484 O O . ASP A 1 187 ? -15.570 1.645 12.054 1.00 95.25 187 ASP A O 1
ATOM 1488 N N . PHE A 1 188 ? -13.430 1.808 12.694 1.00 96.44 188 PHE A N 1
ATOM 1489 C CA . PHE A 1 188 ? -13.262 0.368 12.871 1.00 96.44 188 PHE A CA 1
ATOM 1490 C C . PHE A 1 188 ? -13.523 -0.038 14.324 1.00 96.44 188 PHE A C 1
ATOM 1492 O O . PHE A 1 188 ? -12.808 0.370 15.244 1.00 96.44 188 PHE A O 1
ATOM 1499 N N . LYS A 1 189 ? -14.543 -0.876 14.535 1.00 94.19 189 LYS A N 1
ATOM 1500 C CA . LYS A 1 189 ? -14.981 -1.353 15.863 1.00 94.19 189 LYS A CA 1
ATOM 1501 C C . LYS A 1 189 ? -14.713 -2.851 16.075 1.00 94.19 189 LYS A C 1
ATOM 1503 O O . LYS A 1 189 ? -15.400 -3.485 16.869 1.00 94.19 189 LYS A O 1
ATOM 1508 N N . GLY A 1 190 ? -13.735 -3.413 15.359 1.00 91.00 190 GLY A N 1
ATOM 1509 C CA . GLY A 1 190 ? -13.368 -4.833 15.439 1.00 91.00 190 GLY A CA 1
ATOM 1510 C C . GLY A 1 190 ? -14.111 -5.748 14.462 1.00 91.00 190 GLY A C 1
ATOM 1511 O O . GLY A 1 190 ? -13.903 -6.956 14.493 1.00 91.00 190 GLY A O 1
ATOM 1512 N N . ILE A 1 191 ? -14.962 -5.191 13.597 1.00 91.38 191 ILE A N 1
ATOM 1513 C CA . ILE A 1 191 ? -15.744 -5.936 12.605 1.00 91.38 191 ILE A CA 1
ATOM 1514 C C . ILE A 1 191 ? -15.448 -5.355 11.225 1.00 91.38 191 ILE A C 1
ATOM 1516 O O . ILE A 1 191 ? -15.511 -4.139 11.044 1.00 91.38 191 ILE A O 1
ATOM 1520 N N . CYS A 1 192 ? -15.137 -6.222 10.263 1.00 94.94 192 CYS A N 1
ATOM 1521 C CA . CYS A 1 192 ? -14.950 -5.834 8.869 1.00 94.94 192 CYS A CA 1
ATOM 1522 C C . CYS A 1 192 ? -16.310 -5.690 8.184 1.00 94.94 192 CYS A C 1
ATOM 1524 O O . CYS A 1 192 ? -16.990 -6.685 7.942 1.00 94.94 192 CYS A O 1
ATOM 1526 N N . SER A 1 193 ? -16.711 -4.445 7.922 1.00 92.00 193 SER A N 1
ATOM 1527 C CA . SER A 1 193 ? -17.904 -4.122 7.129 1.00 92.00 193 SER A CA 1
ATOM 1528 C C . SER A 1 193 ? -17.615 -4.066 5.632 1.00 92.00 193 SER A C 1
ATOM 1530 O O . SER A 1 193 ? -18.511 -4.289 4.827 1.00 92.00 193 SER A O 1
ATOM 1532 N N . ASP A 1 194 ? -16.371 -3.756 5.274 1.00 95.50 194 ASP A N 1
ATOM 1533 C CA . ASP A 1 194 ? -15.911 -3.523 3.912 1.00 95.50 194 ASP A CA 1
ATOM 1534 C C . ASP A 1 194 ? -14.450 -3.971 3.774 1.00 95.50 194 ASP A C 1
ATOM 1536 O O . ASP A 1 194 ? -13.728 -4.094 4.771 1.00 95.50 194 ASP A O 1
ATOM 1540 N N . ASN A 1 195 ? -14.002 -4.158 2.533 1.00 96.00 195 ASN A N 1
ATOM 1541 C CA . ASN A 1 195 ? -12.596 -4.406 2.229 1.00 96.00 195 ASN A CA 1
ATOM 1542 C C . ASN A 1 195 ? -11.801 -3.105 2.357 1.00 96.00 195 ASN A C 1
ATOM 1544 O O . ASN A 1 195 ? -12.212 -2.071 1.833 1.00 96.00 195 ASN A O 1
ATOM 1548 N N . GLY A 1 196 ? -10.659 -3.139 3.034 1.00 97.44 196 GLY A N 1
ATOM 1549 C CA . GLY A 1 196 ? -9.873 -1.927 3.226 1.00 97.44 196 GLY A CA 1
ATOM 1550 C C . GLY A 1 196 ? -8.709 -2.083 4.186 1.00 97.44 196 GLY A C 1
ATOM 1551 O O . GLY A 1 196 ? -8.455 -3.154 4.739 1.00 97.44 196 GLY A O 1
ATOM 1552 N N . PHE A 1 197 ? -7.995 -0.985 4.385 1.00 98.19 197 PHE A N 1
ATOM 1553 C CA . PHE A 1 197 ? -6.860 -0.904 5.295 1.00 98.19 197 PHE A CA 1
ATOM 1554 C C . PHE A 1 197 ? -7.328 -0.447 6.667 1.00 98.19 197 PHE A C 1
ATOM 1556 O O . PHE A 1 197 ? -8.091 0.505 6.780 1.00 98.19 197 PHE A O 1
ATOM 1563 N N . VAL A 1 198 ? -6.879 -1.115 7.721 1.00 98.19 198 VAL A N 1
ATOM 1564 C CA . VAL A 1 198 ? -7.228 -0.754 9.094 1.00 98.19 198 VAL A CA 1
ATOM 1565 C C . VAL A 1 198 ? -6.022 -0.100 9.741 1.00 98.19 198 VAL A C 1
ATOM 1567 O O . VAL A 1 198 ? -4.950 -0.698 9.804 1.00 98.19 198 VAL A O 1
ATOM 1570 N N . PHE A 1 199 ? -6.222 1.096 10.272 1.00 98.19 199 PHE A N 1
ATOM 1571 C CA . PHE A 1 199 ? -5.226 1.889 10.975 1.00 98.19 199 PHE A CA 1
ATOM 1572 C C . PHE A 1 199 ? -5.573 2.020 12.456 1.00 98.19 199 PHE A C 1
ATOM 1574 O O . PHE A 1 199 ? -6.742 1.966 12.856 1.00 98.19 199 PHE A O 1
ATOM 1581 N N . THR A 1 200 ? -4.556 2.192 13.293 1.00 97.00 200 THR A N 1
ATOM 1582 C CA . THR A 1 200 ? -4.728 2.606 14.686 1.00 97.00 200 THR A CA 1
ATOM 1583 C C . THR A 1 200 ? -5.180 4.068 14.757 1.00 97.00 200 THR A C 1
ATOM 1585 O O . THR A 1 200 ? -5.142 4.810 13.778 1.00 97.00 200 THR A O 1
ATOM 1588 N N . ARG A 1 201 ? -5.572 4.521 15.952 1.00 93.50 201 ARG A N 1
ATOM 1589 C CA . ARG A 1 201 ? -5.855 5.945 16.209 1.00 93.50 201 ARG A CA 1
ATOM 1590 C C . ARG A 1 201 ? -4.597 6.829 16.210 1.00 93.50 201 ARG A C 1
ATOM 1592 O O . ARG A 1 201 ? -4.736 8.036 16.292 1.00 93.50 201 ARG A O 1
ATOM 1599 N N . SER A 1 202 ? -3.396 6.253 16.124 1.00 92.62 202 SER A N 1
ATOM 1600 C CA . SER A 1 202 ? -2.142 6.989 15.900 1.00 92.62 202 SER A CA 1
ATOM 1601 C C . SER A 1 202 ? -1.776 7.117 14.418 1.00 92.62 202 SER A C 1
ATOM 1603 O O . SER A 1 202 ? -0.829 7.827 14.097 1.00 92.62 202 SER A O 1
ATOM 1605 N N . GLY A 1 203 ? -2.518 6.461 13.517 1.00 95.25 203 GLY A N 1
ATOM 1606 C CA . GLY A 1 203 ? -2.235 6.454 12.080 1.00 95.25 203 GLY A CA 1
ATOM 1607 C C . GLY A 1 203 ? -1.291 5.338 11.618 1.00 95.25 203 GLY A C 1
ATOM 1608 O O . GLY A 1 203 ? -0.898 5.328 10.456 1.00 95.25 203 GLY A O 1
ATOM 1609 N N . ASP A 1 204 ? -0.954 4.377 12.482 1.00 97.19 204 ASP A N 1
ATOM 1610 C CA . ASP A 1 204 ? -0.133 3.217 12.119 1.00 97.19 204 ASP A CA 1
ATOM 1611 C C . ASP A 1 204 ? -0.988 2.119 11.477 1.00 97.19 204 ASP A C 1
ATOM 1613 O O . ASP A 1 204 ? -2.133 1.887 11.875 1.00 97.19 204 ASP A O 1
ATOM 1617 N N . LEU A 1 205 ? -0.437 1.393 10.501 1.00 98.25 205 LEU A N 1
ATOM 1618 C CA . LEU A 1 205 ? -1.140 0.284 9.862 1.00 98.25 205 LEU A CA 1
ATOM 1619 C C . LEU A 1 205 ? -1.340 -0.856 10.867 1.00 98.25 205 LEU A C 1
ATOM 1621 O O . LEU A 1 205 ? -0.388 -1.488 11.327 1.00 98.25 205 LEU A O 1
ATOM 1625 N N . ALA A 1 206 ? -2.597 -1.164 11.164 1.00 98.06 206 ALA A N 1
ATOM 1626 C CA . ALA A 1 206 ? -2.972 -2.232 12.077 1.00 98.06 206 ALA A CA 1
ATOM 1627 C C . ALA A 1 206 ? -3.277 -3.554 11.369 1.00 98.06 206 ALA A C 1
ATOM 1629 O O . ALA A 1 206 ? -3.150 -4.628 11.966 1.00 98.06 206 ALA A O 1
ATOM 1630 N N . GLY A 1 207 ? -3.654 -3.493 10.095 1.00 97.75 207 GLY A N 1
ATOM 1631 C CA . GLY A 1 207 ? -3.950 -4.657 9.277 1.00 97.75 207 GLY A CA 1
ATOM 1632 C C . GLY A 1 207 ? -4.857 -4.312 8.110 1.00 97.75 207 GLY A C 1
ATOM 1633 O O . GLY A 1 207 ? -4.920 -3.165 7.673 1.00 97.75 207 GLY A O 1
ATOM 1634 N N . ILE A 1 208 ? -5.585 -5.308 7.629 1.00 98.00 208 ILE A N 1
ATOM 1635 C CA . ILE A 1 208 ? -6.588 -5.146 6.581 1.00 98.00 208 ILE A CA 1
ATOM 1636 C C . ILE A 1 208 ? -7.871 -5.897 6.914 1.00 98.00 208 ILE A C 1
ATOM 1638 O O . ILE A 1 208 ? -7.869 -6.882 7.656 1.00 98.00 208 ILE A O 1
ATOM 1642 N N . CYS A 1 209 ? -8.962 -5.427 6.330 1.00 97.69 209 CYS A N 1
ATOM 1643 C CA . CYS A 1 209 ? -10.217 -6.143 6.237 1.00 97.69 209 CYS A CA 1
ATOM 1644 C C . CYS A 1 209 ? -10.382 -6.703 4.828 1.00 97.69 209 CYS A C 1
ATOM 1646 O O . CYS A 1 209 ? -10.208 -5.979 3.849 1.00 97.69 209 CYS A O 1
ATOM 1648 N N . PHE A 1 210 ? -10.741 -7.982 4.739 1.00 95.75 210 PHE A N 1
ATOM 1649 C CA . PHE A 1 210 ? -11.161 -8.612 3.494 1.00 95.75 210 PHE A CA 1
ATOM 1650 C C . PHE A 1 210 ? -12.311 -9.589 3.751 1.00 95.75 210 PHE A C 1
ATOM 1652 O O . PHE A 1 210 ? -12.209 -10.496 4.585 1.00 95.75 210 PHE A O 1
ATOM 1659 N N . GLY A 1 211 ? -13.433 -9.374 3.068 1.00 92.81 211 GLY A N 1
ATOM 1660 C CA . GLY A 1 211 ? -14.714 -9.966 3.425 1.00 92.81 211 GLY A CA 1
ATOM 1661 C C . GLY A 1 211 ? -15.056 -9.645 4.881 1.00 92.81 211 GLY A C 1
ATOM 1662 O O . GLY A 1 211 ? -14.990 -8.500 5.319 1.00 92.81 211 GLY A O 1
ATOM 1663 N N . SER A 1 212 ? -15.362 -10.676 5.664 1.00 92.75 212 SER A N 1
ATOM 1664 C CA . SER A 1 212 ? -15.641 -10.554 7.099 1.00 92.75 212 SER A CA 1
ATOM 1665 C C . SER A 1 212 ? -14.411 -10.766 7.994 1.00 92.75 212 SER A C 1
ATOM 1667 O O . SER A 1 212 ? -14.559 -10.865 9.214 1.00 92.75 212 SER A O 1
ATOM 1669 N N . LYS A 1 213 ? -13.204 -10.902 7.423 1.00 95.31 213 LYS A N 1
ATOM 1670 C CA . LYS A 1 213 ? -11.988 -11.267 8.161 1.00 95.31 213 LYS A CA 1
ATOM 1671 C C . LYS A 1 213 ? -11.056 -10.070 8.325 1.00 95.31 213 LYS A C 1
ATOM 1673 O O . LYS A 1 213 ? -10.675 -9.427 7.351 1.00 95.31 213 LYS A O 1
ATOM 1678 N N . PHE A 1 214 ? -10.629 -9.843 9.565 1.00 96.44 214 PHE A N 1
ATOM 1679 C CA . PHE A 1 214 ? -9.519 -8.951 9.886 1.00 96.44 214 PHE A CA 1
ATOM 1680 C C . PHE A 1 214 ? -8.201 -9.735 9.887 1.00 96.44 214 PHE A C 1
ATOM 1682 O O . PHE A 1 214 ? -8.107 -10.790 10.519 1.00 96.44 214 PHE A O 1
ATOM 1689 N N . ILE A 1 215 ? -7.188 -9.221 9.192 1.00 96.31 215 ILE A N 1
ATOM 1690 C CA . ILE A 1 215 ? -5.837 -9.791 9.133 1.00 96.31 215 ILE A CA 1
ATOM 1691 C C . ILE A 1 215 ? -4.872 -8.733 9.654 1.00 96.31 215 ILE A C 1
ATOM 1693 O O . ILE A 1 215 ? -4.781 -7.643 9.093 1.00 96.31 215 ILE A O 1
ATOM 1697 N N . GLY A 1 216 ? -4.162 -9.041 10.738 1.00 97.00 216 GLY A N 1
ATOM 1698 C CA . GLY A 1 216 ? -3.265 -8.083 11.384 1.00 97.00 216 GLY A CA 1
ATOM 1699 C C . GLY A 1 216 ? -2.032 -7.754 10.539 1.00 97.00 216 GLY A C 1
ATOM 1700 O O . GLY A 1 216 ? -1.549 -8.590 9.776 1.00 97.00 216 GLY A O 1
ATOM 1701 N N . ALA A 1 217 ? -1.472 -6.557 10.725 1.00 97.19 217 ALA A N 1
ATOM 1702 C CA . ALA A 1 217 ? -0.328 -6.066 9.955 1.00 97.19 217 ALA A CA 1
ATOM 1703 C C . ALA A 1 217 ? 0.913 -6.970 10.060 1.00 97.19 217 ALA A C 1
ATOM 1705 O O . ALA A 1 217 ? 1.614 -7.154 9.072 1.00 97.19 217 ALA A O 1
ATOM 1706 N N . GLU A 1 218 ? 1.161 -7.582 11.221 1.00 96.12 218 GLU A N 1
ATOM 1707 C CA . GLU A 1 218 ? 2.268 -8.538 11.403 1.00 96.12 218 GLU A CA 1
ATOM 1708 C C . GLU A 1 218 ? 2.078 -9.825 10.592 1.00 96.12 218 GLU A C 1
ATOM 1710 O O . GLU A 1 218 ? 3.015 -10.347 9.987 1.00 96.12 218 GLU A O 1
ATOM 1715 N N . GLU A 1 219 ? 0.850 -10.345 10.557 1.00 95.75 219 GLU A N 1
ATOM 1716 C CA . GLU A 1 219 ? 0.521 -11.519 9.751 1.00 95.75 219 GLU A CA 1
ATOM 1717 C C . GLU A 1 219 ? 0.650 -11.193 8.263 1.00 95.75 219 GLU A C 1
ATOM 1719 O O . GLU A 1 219 ? 1.288 -11.949 7.527 1.00 95.75 219 GLU A O 1
ATOM 1724 N N . LEU A 1 220 ? 0.123 -10.040 7.846 1.00 95.44 220 LEU A N 1
ATOM 1725 C CA . LEU A 1 220 ? 0.232 -9.531 6.484 1.00 95.44 220 LEU A CA 1
ATOM 1726 C C . LEU A 1 220 ? 1.699 -9.372 6.059 1.00 95.44 220 LEU A C 1
ATOM 1728 O O . LEU A 1 220 ? 2.121 -9.928 5.049 1.00 95.44 220 LEU A O 1
ATOM 1732 N N . TYR A 1 221 ? 2.514 -8.701 6.877 1.00 95.62 221 TYR A N 1
ATOM 1733 C CA . TYR A 1 221 ? 3.936 -8.499 6.602 1.00 95.62 221 TYR A CA 1
ATOM 1734 C C . TYR A 1 221 ? 4.695 -9.823 6.475 1.00 95.62 221 TYR A C 1
ATOM 1736 O O . TYR A 1 221 ? 5.571 -9.961 5.623 1.00 95.62 221 TYR A O 1
ATOM 1744 N N . ARG A 1 222 ? 4.371 -10.824 7.297 1.00 94.56 222 ARG A N 1
ATOM 1745 C CA . ARG A 1 222 ? 5.031 -12.134 7.245 1.00 94.56 222 ARG A CA 1
ATOM 1746 C C . ARG A 1 222 ? 4.629 -12.955 6.020 1.00 94.56 222 ARG A C 1
ATOM 1748 O O . ARG A 1 222 ? 5.471 -13.669 5.486 1.00 94.56 222 ARG A O 1
ATOM 1755 N N . THR A 1 223 ? 3.362 -12.899 5.621 1.00 93.88 223 THR A N 1
ATOM 1756 C CA . THR A 1 223 ? 2.785 -13.821 4.628 1.00 93.88 223 THR A CA 1
ATOM 1757 C C . THR A 1 223 ? 2.815 -13.290 3.197 1.00 93.88 223 THR A C 1
ATOM 1759 O O . THR A 1 223 ? 2.800 -14.094 2.269 1.00 93.88 223 THR A O 1
ATOM 1762 N N . THR A 1 224 ? 2.930 -11.976 2.995 1.00 94.06 224 THR A N 1
ATOM 1763 C CA . THR A 1 224 ? 3.034 -11.367 1.662 1.00 94.06 224 THR A CA 1
ATOM 1764 C C . THR A 1 224 ? 4.501 -11.250 1.203 1.00 94.06 224 THR A C 1
ATOM 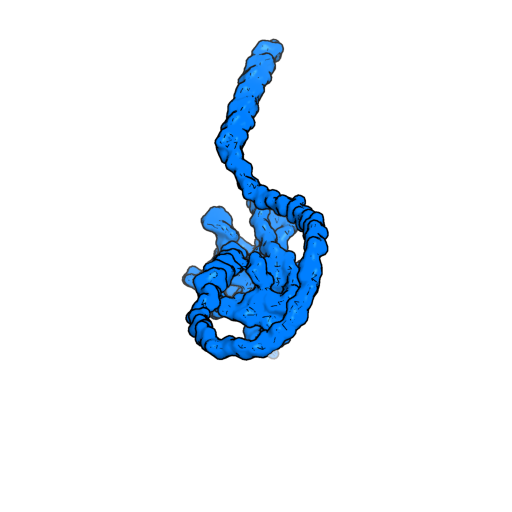1766 O O . THR A 1 224 ? 5.331 -10.714 1.957 1.00 94.06 224 THR A O 1
ATOM 1769 N N . PRO A 1 225 ? 4.869 -11.717 -0.012 1.00 92.75 225 PRO A N 1
ATOM 1770 C CA . PRO A 1 225 ? 4.031 -12.372 -1.034 1.00 92.75 225 PRO A CA 1
ATOM 1771 C C . PRO A 1 225 ? 3.996 -13.912 -0.982 1.00 92.75 225 PRO A C 1
ATOM 1773 O O . PRO A 1 225 ? 3.475 -14.535 -1.898 1.00 92.75 225 PRO A O 1
ATOM 1776 N N . SER A 1 226 ? 4.560 -14.560 0.041 1.00 91.44 226 SER A N 1
ATOM 1777 C CA . SER A 1 226 ? 4.721 -16.025 0.090 1.00 91.44 226 SER A CA 1
ATOM 1778 C C . SER A 1 226 ? 3.440 -16.847 -0.130 1.00 91.44 226 SER A C 1
ATOM 1780 O O . SER A 1 226 ? 3.539 -17.959 -0.638 1.00 91.44 226 SER A O 1
ATOM 1782 N N . ASN A 1 227 ? 2.265 -16.317 0.220 1.00 89.75 227 ASN A N 1
ATOM 1783 C CA . ASN A 1 227 ? 0.965 -16.977 0.025 1.00 89.75 227 ASN A CA 1
ATOM 1784 C C . ASN A 1 227 ? 0.156 -16.386 -1.147 1.00 89.75 227 ASN A C 1
ATOM 1786 O O . ASN A 1 227 ? -1.074 -16.402 -1.126 1.00 89.75 227 ASN A O 1
ATOM 1790 N N . CYS A 1 228 ? 0.828 -15.794 -2.130 1.00 95.06 228 CYS A N 1
ATOM 1791 C CA . CYS A 1 228 ? 0.186 -15.077 -3.223 1.00 95.06 228 CYS A CA 1
ATOM 1792 C C . CYS A 1 228 ? 0.574 -15.698 -4.570 1.00 95.06 228 CYS A C 1
ATOM 1794 O O . CYS A 1 228 ? 1.677 -16.217 -4.741 1.00 95.06 228 CYS A O 1
ATOM 1796 N N . GLN A 1 229 ? -0.339 -15.646 -5.535 1.00 95.25 229 GLN A N 1
ATOM 1797 C CA . GLN A 1 229 ? -0.115 -16.139 -6.889 1.00 95.25 229 GLN A CA 1
ATOM 1798 C C . GLN A 1 229 ? 0.458 -15.023 -7.762 1.00 95.25 229 GLN A C 1
ATOM 1800 O O . GLN A 1 229 ? -0.064 -13.911 -7.759 1.00 95.25 229 GLN A O 1
ATOM 1805 N N . THR A 1 230 ? 1.491 -15.311 -8.551 1.00 95.44 230 THR A N 1
ATOM 1806 C CA . THR A 1 230 ? 2.005 -14.357 -9.541 1.00 95.44 230 THR A CA 1
ATOM 1807 C C . THR A 1 230 ? 0.973 -14.111 -10.643 1.00 95.44 230 THR A C 1
ATOM 1809 O O . THR A 1 230 ? 0.466 -15.047 -11.256 1.00 95.44 230 THR A O 1
ATOM 1812 N N . VAL A 1 231 ? 0.673 -12.838 -10.898 1.00 94.62 231 VAL A N 1
ATOM 1813 C CA . VAL A 1 231 ? -0.234 -12.375 -11.963 1.00 94.62 231 VAL A CA 1
ATOM 1814 C C . VAL A 1 231 ? 0.468 -11.484 -12.992 1.00 94.62 231 VAL A C 1
ATOM 1816 O O . VAL A 1 231 ? -0.085 -11.238 -14.065 1.00 94.62 231 VAL A O 1
ATOM 1819 N N . TYR A 1 232 ? 1.685 -11.022 -12.690 1.00 94.50 232 TYR A N 1
ATOM 1820 C CA . TYR A 1 232 ? 2.555 -10.304 -13.619 1.00 94.50 232 TYR A CA 1
ATOM 1821 C C . TYR A 1 232 ? 4.042 -10.599 -13.340 1.00 94.50 232 TYR A C 1
ATOM 1823 O O . TYR A 1 232 ? 4.416 -10.610 -12.163 1.00 94.50 232 TYR A O 1
ATOM 1831 N N . PRO A 1 233 ? 4.884 -10.783 -14.378 1.00 87.75 233 PRO A N 1
ATOM 1832 C CA . PRO A 1 233 ? 4.482 -11.042 -15.763 1.00 87.75 233 PRO A CA 1
ATOM 1833 C C . PRO A 1 233 ? 3.651 -12.329 -15.827 1.00 87.75 233 PRO A C 1
ATOM 1835 O O . PRO A 1 233 ? 3.842 -13.235 -15.017 1.00 87.75 233 PRO A O 1
ATOM 1838 N N . LYS A 1 234 ? 2.676 -12.402 -16.742 1.00 73.62 234 LYS A N 1
ATOM 1839 C CA . LYS A 1 234 ? 1.942 -13.658 -16.944 1.00 73.62 234 LYS A CA 1
ATOM 1840 C C . LYS A 1 234 ? 2.965 -14.706 -17.371 1.00 73.62 234 LYS A C 1
ATOM 1842 O O . LYS A 1 234 ? 3.654 -14.490 -18.364 1.00 73.62 234 LYS A O 1
ATOM 1847 N N . GLU A 1 235 ? 3.096 -15.796 -16.619 1.00 67.88 235 GLU A N 1
ATOM 1848 C CA . GLU A 1 235 ? 3.970 -16.896 -17.022 1.00 67.88 235 GLU A CA 1
ATOM 1849 C C . GLU A 1 235 ? 3.503 -17.402 -18.397 1.00 67.88 235 GLU A C 1
ATOM 1851 O O . GLU A 1 235 ? 2.385 -17.904 -18.544 1.00 67.88 235 GLU A O 1
ATOM 1856 N N . GLU A 1 236 ? 4.328 -17.217 -19.430 1.00 47.19 236 GLU A N 1
ATOM 1857 C CA . GLU A 1 236 ? 4.075 -17.771 -20.759 1.00 47.19 236 GLU A CA 1
ATOM 1858 C C . GLU A 1 236 ? 4.136 -19.303 -20.654 1.00 47.19 236 GLU A C 1
ATOM 1860 O O . GLU A 1 236 ? 5.216 -19.888 -20.601 1.00 47.19 236 GLU A O 1
ATOM 1865 N N . GLY A 1 237 ? 2.980 -19.973 -20.568 1.00 46.09 237 GLY A N 1
ATOM 1866 C CA . GLY A 1 237 ? 2.978 -21.438 -20.481 1.00 46.09 237 GLY A CA 1
ATOM 1867 C C . GLY A 1 237 ? 1.649 -22.174 -20.307 1.00 46.09 237 GLY A C 1
ATOM 1868 O O . GLY A 1 237 ? 1.610 -23.356 -20.630 1.00 46.09 237 GLY A O 1
ATOM 1869 N N . ASN A 1 238 ? 0.558 -21.533 -19.869 1.00 43.03 238 ASN A N 1
ATOM 1870 C CA . ASN A 1 238 ? -0.711 -22.247 -19.614 1.00 43.03 238 ASN A CA 1
ATOM 1871 C C . ASN A 1 238 ? -1.849 -21.999 -20.623 1.00 43.03 238 ASN A C 1
ATOM 1873 O O . ASN A 1 238 ? -2.878 -22.658 -20.523 1.00 43.03 238 ASN A O 1
ATOM 1877 N N . ASP A 1 239 ? -1.645 -21.157 -21.643 1.00 46.59 239 ASP A N 1
ATOM 1878 C CA . ASP A 1 239 ? -2.653 -20.873 -22.686 1.00 46.59 239 ASP A CA 1
ATOM 1879 C C . ASP A 1 239 ? -2.274 -21.407 -24.088 1.00 46.59 239 ASP A C 1
ATOM 1881 O O . ASP A 1 239 ? -2.908 -21.076 -25.089 1.00 46.59 239 ASP A O 1
ATOM 1885 N N . ALA A 1 240 ? -1.258 -22.274 -24.192 1.00 42.56 240 ALA A N 1
ATOM 1886 C CA . ALA A 1 240 ? -0.753 -22.796 -25.471 1.00 42.56 240 ALA A CA 1
ATOM 1887 C C . ALA A 1 240 ? -1.247 -24.214 -25.833 1.00 42.56 240 ALA A C 1
ATOM 1889 O O . ALA A 1 240 ? -0.538 -24.949 -26.513 1.00 42.56 240 ALA A O 1
ATOM 1890 N N . ASN A 1 241 ? -2.450 -24.620 -25.405 1.00 40.56 241 ASN A N 1
ATOM 1891 C CA . ASN A 1 241 ? -3.042 -25.907 -25.818 1.00 40.56 241 ASN A CA 1
ATOM 1892 C C . ASN A 1 241 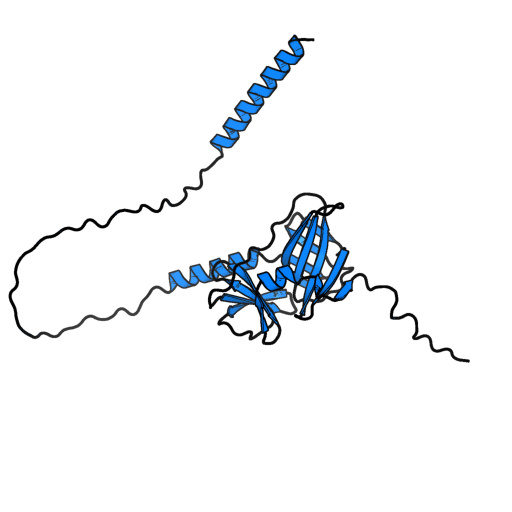? -4.562 -25.856 -26.073 1.00 40.56 241 ASN A C 1
ATOM 1894 O O . ASN A 1 241 ? -5.285 -26.820 -25.835 1.00 40.56 241 ASN A O 1
ATOM 1898 N N . LEU A 1 242 ? -5.055 -24.730 -26.599 1.00 43.44 242 LEU A N 1
ATOM 1899 C CA . LEU A 1 242 ? -6.420 -24.607 -27.133 1.00 43.44 242 LEU A CA 1
ATOM 1900 C C . LEU A 1 242 ? -6.448 -24.305 -28.641 1.00 43.44 242 LEU A C 1
ATOM 1902 O O . LEU A 1 242 ? -7.415 -23.742 -29.149 1.00 43.44 242 LEU A O 1
ATOM 1906 N N . GLN A 1 243 ? -5.421 -24.720 -29.386 1.00 41.84 243 GLN A N 1
ATOM 1907 C CA . GLN A 1 243 ? -5.594 -24.964 -30.818 1.00 41.84 243 GLN A CA 1
ATOM 1908 C C . GLN A 1 243 ? -6.000 -26.420 -31.007 1.00 41.84 243 GLN A C 1
ATOM 1910 O O . GLN A 1 243 ? -5.167 -27.321 -31.043 1.00 41.84 243 GLN A O 1
ATOM 1915 N N . GLY A 1 244 ? -7.316 -26.628 -31.081 1.00 38.25 244 GLY A N 1
ATOM 1916 C CA . GLY A 1 244 ? -7.905 -27.886 -31.505 1.00 38.25 244 GLY A CA 1
ATOM 1917 C C . GLY A 1 244 ? -7.346 -28.298 -32.863 1.00 38.25 244 GLY A C 1
ATOM 1918 O O . GLY A 1 244 ? -7.434 -27.566 -33.850 1.00 38.25 244 GLY A O 1
ATOM 1919 N N . GLU A 1 245 ? -6.761 -29.485 -32.876 1.00 36.47 245 GLU A N 1
ATOM 1920 C CA . GLU A 1 245 ? -6.401 -30.245 -34.057 1.00 36.47 245 GLU A CA 1
ATOM 1921 C C . GLU A 1 245 ? -7.685 -30.538 -34.851 1.00 36.47 245 GLU A C 1
ATOM 1923 O O . GLU A 1 245 ? -8.468 -31.413 -34.494 1.00 36.47 245 GLU A O 1
ATOM 1928 N N . ASN A 1 246 ? -7.941 -29.770 -35.912 1.00 41.69 246 ASN A N 1
ATOM 1929 C CA . ASN A 1 246 ? -8.877 -30.192 -36.949 1.00 41.69 246 ASN A CA 1
ATOM 1930 C C . ASN A 1 246 ? -8.112 -31.090 -37.924 1.00 41.69 246 ASN A C 1
ATOM 1932 O O . ASN A 1 246 ? -7.423 -30.596 -38.823 1.00 41.69 246 ASN A O 1
ATOM 1936 N N . ARG A 1 247 ? -8.252 -32.403 -37.747 1.00 38.03 247 ARG A N 1
ATOM 1937 C CA . ARG A 1 247 ? -7.994 -33.394 -38.789 1.00 38.03 247 ARG A CA 1
ATOM 1938 C C . ARG A 1 247 ? -9.104 -34.426 -38.840 1.00 38.03 247 ARG A C 1
ATOM 1940 O O . ARG A 1 247 ? -9.504 -34.908 -37.761 1.00 38.03 247 ARG A O 1
#

Foldseek 3Di:
DVPVVVVVVVVVVVVVVVVVVVCVVPDDPPPDDDPDDDDDDDDDDDDDDDDDDDDDDDDDDDPPDDPPPVVVVLVVVLVVLLVVQWKWKDAPHFTATWGFLDWDQDPQAIKTKIKGLDDGPQQRIWIPLDPPDIDHGFPWWWQAPLSIIITIHGDHDDTRDHFAFDAEPAKWWWWAQDPRNDTDIDIGRPWQPDWGFTAHSNSGTQATDGDGDTDGSVNVSVPPPVRTHIPPPPPPDDPPPPPDDDD

pLDDT: mean 79.74, std 23.18, range [26.73, 98.25]